Protein AF-A0A2E1MJ65-F1 (afdb_monomer_lite)

Radius of gyration: 37.15 Å; chains: 1; bounding box: 141×39×54 Å

Foldseek 3Di:
DDDDDDDDDDDDDDDDDDDDDDPDPPPPPDPPDFAFDDDDPVVVVCVLVPPQPCVQPQLVLLVVLCVVVVQDDDSVLSRVVVVVCVVVVNSDDDPVVSNVVSVVSSVVVVVPDDDPPPPVVVVVCCVVVVVLVVFDDPQDDPPDDPPDSDVPGNLVVCCVVVVPPDRPDDDDKTWGPDADPVRHTDID

Secondary structure (DSSP, 8-state):
----------------------PPP------S-PPBPP--HHHHHGGGGTT--TT-HHHHHHHHHHHHTT----HHHHHHHHHHHHHTT-SS--HHHHHHHHHHHHHHHHHTSPPTT--HHHHHHHHHHHHHHH-SS-SS--TT--S----TTHHHHHHHHTT-SS-SS-----EEEEEPTTSPEEE-

Sequence (188 aa):
MASSTKSARAAAAKTEKTVVRRRTLSRRRKKTLLPIQNYDVESSKKLLLRDLDNEDPLFLQLQEKSNKLNLFLTPQIINTLVDGIKTRGDKKLSDKKLESIVKSAHTHLLKARVDPHEAVGITTAQSLGEPGTQMTMRTFHYAGVATVNVTQGLPRIIEIVDARKVPNTPTMNIYLEEFNSKGKPLRT

pLDDT: mean 75.74, std 15.33, range [32.88, 95.88]

Structure (mmCIF, N/CA/C/O backbone):
data_AF-A0A2E1MJ65-F1
#
_entry.id   AF-A0A2E1MJ65-F1
#
loop_
_atom_site.group_PDB
_atom_site.id
_atom_site.type_symbol
_atom_site.label_atom_id
_atom_site.label_alt_id
_atom_site.label_comp_id
_atom_site.label_asym_id
_atom_site.label_entity_id
_atom_site.label_seq_id
_atom_site.pdbx_PDB_ins_code
_atom_site.Cartn_x
_atom_site.Cartn_y
_atom_site.Cartn_z
_atom_site.occupancy
_atom_site.B_iso_or_equiv
_atom_site.auth_seq_id
_atom_site.auth_comp_id
_atom_site.auth_asym_id
_atom_site.auth_atom_id
_atom_site.pdbx_PDB_model_num
ATOM 1 N N . MET A 1 1 ? 122.601 -18.095 24.872 1.00 41.62 1 MET A N 1
ATOM 2 C CA . MET A 1 1 ? 121.961 -16.815 25.239 1.00 41.62 1 MET A CA 1
ATOM 3 C C . MET A 1 1 ? 121.129 -16.315 24.066 1.00 41.62 1 MET A C 1
ATOM 5 O O . MET A 1 1 ? 121.683 -15.699 23.172 1.00 41.62 1 MET A O 1
ATOM 9 N N . ALA A 1 2 ? 119.838 -16.646 24.044 1.00 42.03 2 ALA A N 1
ATOM 10 C CA . ALA A 1 2 ? 118.762 -15.874 23.410 1.00 42.03 2 ALA A CA 1
ATOM 11 C C . ALA A 1 2 ? 117.453 -16.561 23.825 1.00 42.03 2 ALA A C 1
ATOM 13 O O . ALA A 1 2 ? 117.087 -17.620 23.323 1.00 42.03 2 ALA A O 1
ATOM 14 N N . SER A 1 3 ? 116.859 -16.027 24.884 1.00 35.44 3 SER A N 1
ATOM 15 C CA . SER A 1 3 ? 115.743 -16.584 25.638 1.00 35.44 3 SER A CA 1
ATOM 16 C C . SER A 1 3 ? 114.390 -16.351 24.967 1.00 35.44 3 SER A C 1
ATOM 18 O O . SER A 1 3 ? 114.100 -15.266 24.478 1.00 35.44 3 SER A O 1
ATOM 20 N N . SER A 1 4 ? 113.564 -17.389 25.065 1.00 32.88 4 SER A N 1
ATOM 21 C CA . SER A 1 4 ? 112.107 -17.473 24.934 1.00 32.88 4 SER A CA 1
ATOM 22 C C . SER A 1 4 ? 111.277 -16.183 25.006 1.00 32.88 4 SER A C 1
ATOM 24 O O . SER A 1 4 ? 111.346 -15.468 26.005 1.00 32.88 4 SER A O 1
ATOM 26 N N . THR A 1 5 ? 110.283 -16.073 24.119 1.00 42.47 5 THR A N 1
ATOM 27 C CA . THR A 1 5 ? 108.936 -15.594 24.482 1.00 42.47 5 THR A CA 1
ATOM 28 C C . THR A 1 5 ? 107.833 -16.369 23.744 1.00 42.47 5 THR A C 1
ATOM 30 O O . THR A 1 5 ? 107.541 -16.163 22.575 1.00 42.47 5 THR A O 1
ATOM 33 N N . LYS A 1 6 ? 107.237 -17.285 24.516 1.00 41.78 6 LYS A N 1
ATOM 34 C CA . LYS A 1 6 ? 105.829 -17.718 24.574 1.00 41.78 6 LYS A CA 1
ATOM 35 C C . LYS A 1 6 ? 105.051 -18.049 23.289 1.00 41.78 6 LYS A C 1
ATOM 37 O O . LYS A 1 6 ? 104.564 -17.196 22.558 1.00 41.78 6 LYS A O 1
ATOM 42 N N . SER A 1 7 ? 104.750 -19.342 23.215 1.00 39.81 7 SER A N 1
ATOM 43 C CA . SER A 1 7 ? 103.538 -19.944 22.669 1.00 39.81 7 SER A CA 1
ATOM 44 C C . SER A 1 7 ? 102.250 -19.186 23.028 1.00 39.81 7 SER A C 1
ATOM 46 O O . SER A 1 7 ? 101.945 -18.954 24.199 1.00 39.81 7 SER A O 1
ATOM 48 N N . ALA A 1 8 ? 101.438 -18.899 22.011 1.00 42.12 8 ALA A N 1
ATOM 49 C CA . ALA A 1 8 ? 100.014 -18.628 22.158 1.00 42.12 8 ALA A CA 1
ATOM 50 C C . ALA A 1 8 ? 99.238 -19.617 21.285 1.00 42.12 8 ALA A C 1
ATOM 52 O O . ALA A 1 8 ? 99.563 -19.886 20.132 1.00 42.12 8 ALA A O 1
ATOM 53 N N . ARG A 1 9 ? 98.271 -20.237 21.940 1.00 43.25 9 ARG A N 1
ATOM 54 C CA . ARG A 1 9 ? 97.582 -21.476 21.608 1.00 43.25 9 ARG A CA 1
ATOM 55 C C . ARG A 1 9 ? 96.474 -21.220 20.581 1.00 43.25 9 ARG A C 1
ATOM 57 O O . ARG A 1 9 ? 95.968 -20.111 20.465 1.00 43.25 9 ARG A O 1
ATOM 64 N N . ALA A 1 10 ? 96.100 -22.283 19.879 1.00 48.44 10 ALA A N 1
ATOM 65 C CA . ALA A 1 10 ? 95.051 -22.340 18.872 1.00 48.44 10 ALA A CA 1
ATOM 66 C C . ALA A 1 10 ? 93.726 -21.663 19.276 1.00 48.44 10 ALA A C 1
ATOM 68 O O . ALA A 1 10 ? 93.208 -21.903 20.365 1.00 48.44 10 ALA A O 1
ATOM 69 N N . ALA A 1 11 ? 93.128 -20.931 18.334 1.00 40.25 11 ALA A N 1
ATOM 70 C CA . ALA A 1 11 ? 91.696 -20.654 18.306 1.00 40.25 11 ALA A CA 1
ATOM 71 C C . ALA A 1 11 ? 91.231 -20.584 16.843 1.00 40.25 11 ALA A C 1
ATOM 73 O O . ALA A 1 11 ? 91.478 -19.616 16.128 1.00 40.25 11 ALA A O 1
ATOM 74 N N . ALA A 1 12 ? 90.591 -21.658 16.382 1.00 48.50 12 ALA A N 1
ATOM 75 C CA . ALA A 1 12 ? 89.938 -21.723 15.085 1.00 48.50 12 ALA A CA 1
ATOM 76 C C . ALA A 1 12 ? 88.693 -20.819 15.090 1.00 48.50 12 ALA A C 1
ATOM 78 O O . ALA A 1 12 ? 87.662 -21.185 15.650 1.00 48.50 12 ALA A O 1
ATOM 79 N N . ALA A 1 13 ? 88.771 -19.649 14.458 1.00 48.84 13 ALA A N 1
ATOM 80 C CA . ALA A 1 13 ? 87.606 -18.804 14.222 1.00 48.84 13 ALA A CA 1
ATOM 81 C C . ALA A 1 13 ? 86.888 -19.274 12.945 1.00 48.84 13 ALA A C 1
ATOM 83 O O . ALA A 1 13 ? 87.239 -18.884 11.831 1.00 48.84 13 ALA A O 1
ATOM 84 N N . LYS A 1 14 ? 85.890 -20.155 13.096 1.00 55.56 14 LYS A N 1
ATOM 85 C CA . LYS A 1 14 ? 84.933 -20.463 12.024 1.00 55.56 14 LYS A CA 1
ATOM 86 C C . LYS A 1 14 ? 84.142 -19.190 11.717 1.00 55.56 14 LYS A C 1
ATOM 88 O O . LYS A 1 14 ? 83.404 -18.699 12.563 1.00 55.56 14 LYS A O 1
ATOM 93 N N . THR A 1 15 ? 84.297 -18.649 10.515 1.00 57.03 15 THR A N 1
ATOM 94 C CA . THR A 1 15 ? 83.473 -17.543 10.020 1.00 57.03 15 THR A CA 1
ATOM 95 C C . THR A 1 15 ? 82.082 -18.076 9.674 1.00 57.03 15 THR A C 1
ATOM 97 O O . THR A 1 15 ? 81.866 -18.677 8.621 1.00 57.03 15 THR A O 1
ATOM 100 N N . GLU A 1 16 ? 81.122 -17.896 10.579 1.00 61.66 16 GLU A N 1
ATOM 101 C CA . GLU A 1 16 ? 79.717 -18.207 10.316 1.00 61.66 16 GLU A CA 1
ATOM 102 C C . GLU A 1 16 ? 79.143 -17.195 9.317 1.00 61.66 16 GLU A C 1
ATOM 104 O O . GLU A 1 16 ? 78.905 -16.031 9.631 1.00 61.66 16 GLU A O 1
ATOM 109 N N . LYS A 1 17 ? 78.930 -17.633 8.073 1.00 62.12 17 LYS A N 1
ATOM 110 C CA . LYS A 1 17 ? 78.204 -16.848 7.071 1.00 62.12 17 LYS A CA 1
ATOM 111 C C . LYS A 1 17 ? 76.704 -16.977 7.337 1.00 62.12 17 LYS A C 1
ATOM 113 O O . LYS A 1 17 ? 76.094 -17.985 6.985 1.00 62.12 17 LYS A O 1
ATOM 118 N N . THR A 1 18 ? 76.088 -15.955 7.921 1.00 64.44 18 THR A N 1
ATOM 119 C CA . THR A 1 18 ? 74.628 -15.852 8.045 1.00 64.44 18 THR A CA 1
ATOM 120 C C . THR A 1 18 ? 74.016 -15.523 6.682 1.00 64.44 18 THR A C 1
ATOM 122 O O . THR A 1 18 ? 74.002 -14.380 6.230 1.00 64.44 18 THR A O 1
ATOM 125 N N . VAL A 1 19 ? 73.501 -16.541 5.990 1.00 64.50 19 VAL A N 1
ATOM 126 C CA . VAL A 1 19 ? 72.754 -16.351 4.739 1.00 64.50 19 VAL A CA 1
ATOM 127 C C . VAL A 1 19 ? 71.342 -15.874 5.078 1.00 64.50 19 VAL A C 1
ATOM 129 O O . VAL A 1 19 ? 70.457 -16.669 5.397 1.00 64.50 19 VAL A O 1
ATOM 132 N N . VAL A 1 20 ? 71.110 -14.563 4.995 1.00 64.56 20 VAL A N 1
ATOM 133 C CA . VAL A 1 20 ? 69.771 -13.978 5.142 1.00 64.56 20 VAL A CA 1
ATOM 134 C C . VAL A 1 20 ? 68.957 -14.283 3.882 1.00 64.56 20 VAL A C 1
ATOM 136 O O . VAL A 1 20 ? 69.023 -13.572 2.880 1.00 64.56 20 VAL A O 1
ATOM 139 N N . ARG A 1 21 ? 68.161 -15.357 3.910 1.00 66.00 21 ARG A N 1
ATOM 140 C CA . ARG A 1 21 ? 67.137 -15.590 2.881 1.00 66.00 21 ARG A CA 1
ATOM 141 C C . ARG A 1 21 ? 65.958 -14.658 3.138 1.00 66.00 21 ARG A C 1
ATOM 143 O O . ARG A 1 21 ? 65.243 -14.802 4.129 1.00 66.00 21 ARG A O 1
ATOM 150 N N . ARG A 1 22 ? 65.727 -13.716 2.223 1.00 64.44 22 ARG A N 1
ATOM 151 C CA . ARG A 1 22 ? 64.532 -12.865 2.221 1.00 64.44 22 ARG A CA 1
ATOM 152 C C . ARG A 1 22 ? 63.302 -13.771 2.097 1.00 64.44 22 ARG A C 1
ATOM 154 O O . ARG A 1 22 ? 63.076 -14.362 1.044 1.00 64.44 22 ARG A O 1
ATOM 161 N N . ARG A 1 23 ? 62.520 -13.919 3.172 1.00 65.25 23 ARG A N 1
ATOM 162 C CA . ARG A 1 23 ? 61.218 -14.599 3.109 1.00 65.25 23 ARG A CA 1
ATOM 163 C C . ARG A 1 23 ? 60.339 -13.829 2.126 1.00 65.25 23 ARG A C 1
ATOM 165 O O . ARG A 1 23 ? 60.018 -12.666 2.361 1.00 65.25 23 ARG A O 1
ATOM 172 N N . THR A 1 24 ? 59.955 -14.461 1.024 1.00 62.31 24 THR A N 1
ATOM 173 C CA . THR A 1 24 ? 58.909 -13.930 0.151 1.00 62.31 24 THR A CA 1
ATOM 174 C C . THR A 1 24 ? 57.614 -13.896 0.949 1.00 62.31 24 THR A C 1
ATOM 176 O O . THR A 1 24 ? 57.154 -14.939 1.419 1.00 62.31 24 THR A O 1
ATOM 179 N N . LEU A 1 25 ? 57.039 -12.707 1.139 1.00 63.56 25 LEU A N 1
ATOM 180 C CA . LEU A 1 25 ? 55.725 -12.574 1.757 1.00 63.56 25 LEU A CA 1
ATOM 181 C C . LEU A 1 25 ? 54.730 -13.393 0.933 1.00 63.56 25 LEU A C 1
ATOM 183 O O . LEU A 1 25 ? 54.548 -13.141 -0.259 1.00 63.56 25 LEU A O 1
ATOM 187 N N . SER A 1 26 ? 54.107 -14.386 1.569 1.00 59.38 26 SER A N 1
ATOM 188 C CA . SER A 1 26 ? 52.970 -15.095 0.994 1.00 59.38 26 SER A CA 1
ATOM 189 C C . SER A 1 26 ? 51.889 -14.059 0.703 1.00 59.38 26 SER A C 1
ATOM 191 O O . SER A 1 26 ? 51.249 -13.532 1.616 1.00 59.38 26 SER A O 1
ATOM 193 N N . ARG A 1 27 ? 51.717 -13.699 -0.573 1.00 62.47 27 ARG A N 1
ATOM 194 C CA . ARG A 1 27 ? 50.556 -12.924 -1.003 1.00 62.47 27 ARG A CA 1
ATOM 195 C C . ARG A 1 27 ? 49.351 -13.819 -0.764 1.00 62.47 27 ARG A C 1
ATOM 197 O O . ARG A 1 27 ? 49.118 -14.756 -1.526 1.00 62.47 27 ARG A O 1
ATOM 204 N N . ARG A 1 28 ? 48.603 -13.547 0.306 1.00 60.75 28 ARG A N 1
ATOM 205 C CA . ARG A 1 28 ? 47.310 -14.183 0.557 1.00 60.75 28 ARG A CA 1
ATOM 206 C C . ARG A 1 28 ? 46.465 -13.958 -0.696 1.00 60.75 28 ARG A C 1
ATOM 208 O O . ARG A 1 28 ? 46.089 -12.822 -0.982 1.00 60.75 28 ARG A O 1
ATOM 215 N N . ARG A 1 29 ? 46.231 -15.011 -1.486 1.00 59.44 29 ARG A N 1
ATOM 216 C CA . ARG A 1 29 ? 45.319 -14.934 -2.632 1.00 59.44 29 ARG A CA 1
ATOM 217 C C . ARG A 1 29 ? 43.965 -14.504 -2.076 1.00 59.44 29 ARG A C 1
ATOM 219 O O . ARG A 1 29 ? 43.376 -15.220 -1.268 1.00 59.44 29 ARG A O 1
ATOM 226 N N . LYS A 1 30 ? 43.504 -13.311 -2.457 1.00 63.69 30 LYS A N 1
ATOM 227 C CA . LYS A 1 30 ? 42.120 -12.905 -2.219 1.00 63.69 30 LYS A CA 1
ATOM 228 C C . LYS A 1 30 ? 41.251 -13.901 -2.984 1.00 63.69 30 LYS A C 1
ATOM 230 O O . LYS A 1 30 ? 41.532 -14.159 -4.154 1.00 63.69 30 LYS A O 1
ATOM 235 N N . LYS A 1 31 ? 40.263 -14.505 -2.319 1.00 65.12 31 LYS A N 1
ATOM 236 C CA . LYS A 1 31 ? 39.302 -15.382 -2.994 1.00 65.12 31 LYS A CA 1
ATOM 237 C C . LYS A 1 31 ? 38.673 -14.585 -4.140 1.00 65.12 31 LYS A C 1
ATOM 239 O O . LYS A 1 31 ? 38.174 -13.485 -3.919 1.00 65.12 31 LYS A O 1
ATOM 244 N N . THR A 1 32 ? 38.778 -15.103 -5.358 1.00 66.50 32 THR A N 1
ATOM 245 C CA . THR A 1 32 ? 38.227 -14.484 -6.572 1.00 66.50 32 THR A CA 1
ATOM 246 C C . THR A 1 32 ? 36.735 -14.751 -6.730 1.00 66.50 32 THR A C 1
ATOM 248 O O . THR A 1 32 ? 36.062 -13.999 -7.421 1.00 66.50 32 THR A O 1
ATOM 251 N N . LEU A 1 33 ? 36.225 -15.794 -6.072 1.00 72.00 33 LEU A N 1
ATOM 252 C CA . LEU A 1 33 ? 34.823 -16.185 -6.075 1.00 72.00 33 LEU A CA 1
ATOM 253 C C . LEU A 1 33 ? 34.308 -16.162 -4.638 1.00 72.00 33 LEU A C 1
ATOM 255 O O . LEU A 1 33 ? 34.898 -16.784 -3.750 1.00 72.00 33 LEU A O 1
ATOM 259 N N . LEU A 1 34 ? 33.233 -15.412 -4.429 1.00 76.88 34 LEU A N 1
ATOM 260 C CA . LEU A 1 34 ? 32.504 -15.341 -3.170 1.00 76.88 34 LEU A CA 1
ATOM 261 C C . LEU A 1 34 ? 31.216 -16.156 -3.319 1.00 76.88 34 LEU A C 1
ATOM 263 O O . LEU A 1 34 ? 30.598 -16.086 -4.385 1.00 76.88 34 LEU A O 1
ATOM 267 N N . PRO A 1 35 ? 30.818 -16.935 -2.298 1.00 80.88 35 PRO A N 1
ATOM 268 C CA . PRO A 1 35 ? 29.548 -17.641 -2.338 1.00 80.88 35 PRO A CA 1
ATOM 269 C C . PRO A 1 35 ? 28.398 -16.630 -2.399 1.00 80.88 35 PRO A C 1
ATOM 271 O O . PRO A 1 35 ? 28.368 -15.632 -1.669 1.00 80.88 35 PRO A O 1
ATOM 274 N N . ILE A 1 36 ? 27.477 -16.887 -3.324 1.00 81.88 36 ILE A N 1
ATOM 275 C CA . ILE A 1 36 ? 26.240 -16.125 -3.475 1.00 81.88 36 ILE A CA 1
ATOM 276 C C . ILE A 1 36 ? 25.309 -16.534 -2.337 1.00 81.88 36 ILE A C 1
ATOM 278 O O . ILE A 1 36 ? 25.234 -17.711 -1.990 1.00 81.88 36 ILE A O 1
ATOM 282 N N . GLN A 1 37 ? 24.595 -15.567 -1.771 1.00 82.62 37 GLN A N 1
ATOM 283 C CA . GLN A 1 37 ? 23.583 -15.849 -0.766 1.00 82.62 37 GLN A CA 1
ATOM 284 C C . GLN A 1 37 ? 22.445 -16.669 -1.390 1.00 82.62 37 GLN A C 1
ATOM 286 O O . GLN A 1 37 ? 21.828 -16.245 -2.369 1.00 82.62 37 GLN A O 1
ATOM 291 N N . ASN A 1 38 ? 22.148 -17.833 -0.811 1.00 79.56 38 ASN A N 1
ATOM 292 C CA . ASN A 1 38 ? 21.011 -18.642 -1.242 1.00 79.56 38 ASN A CA 1
ATOM 293 C C . ASN A 1 38 ? 19.687 -17.913 -0.980 1.00 79.56 38 ASN A C 1
ATOM 295 O O . ASN A 1 38 ? 19.524 -17.228 0.033 1.00 79.56 38 ASN A O 1
ATOM 299 N N . TYR A 1 39 ? 18.733 -18.070 -1.900 1.00 76.69 39 TYR A N 1
ATOM 300 C CA . TYR A 1 39 ? 17.414 -17.463 -1.763 1.00 76.69 39 TYR A CA 1
ATOM 301 C C . TYR A 1 39 ? 16.642 -18.120 -0.615 1.00 76.69 39 TYR A C 1
ATOM 303 O O . TYR A 1 39 ? 16.229 -19.275 -0.709 1.00 76.69 39 TYR A O 1
ATOM 311 N N . ASP A 1 40 ? 16.439 -17.368 0.464 1.00 79.12 40 ASP A N 1
ATOM 312 C CA . ASP A 1 40 ? 15.646 -17.806 1.605 1.00 79.12 40 ASP A CA 1
ATOM 313 C C . ASP A 1 40 ? 14.160 -17.469 1.392 1.00 79.12 40 ASP A C 1
ATOM 315 O O . ASP A 1 40 ? 13.708 -16.332 1.575 1.00 79.12 40 ASP A O 1
ATOM 319 N N . VAL A 1 41 ? 13.386 -18.489 1.018 1.00 76.94 41 VAL A N 1
ATOM 320 C CA . VAL A 1 41 ? 11.933 -18.397 0.812 1.00 76.94 41 VAL A CA 1
ATOM 321 C C . VAL A 1 41 ? 11.207 -18.015 2.108 1.00 76.94 41 VAL A C 1
ATOM 323 O O . VAL A 1 41 ? 10.188 -17.317 2.068 1.00 76.94 41 VAL A O 1
ATOM 326 N N . GLU A 1 42 ? 11.709 -18.446 3.267 1.00 75.00 42 GLU A N 1
ATOM 327 C CA . GLU A 1 42 ? 11.057 -18.202 4.555 1.00 75.00 42 GLU A CA 1
ATOM 328 C C . GLU A 1 42 ? 11.160 -16.735 4.965 1.00 75.00 42 GLU A C 1
ATOM 330 O O . GLU A 1 42 ? 10.170 -16.152 5.418 1.00 75.00 42 GLU A O 1
ATOM 335 N N . SER A 1 43 ? 12.319 -16.108 4.741 1.00 68.25 43 SER A N 1
ATOM 336 C CA . SER A 1 43 ? 12.491 -14.666 4.963 1.00 68.25 43 SER A CA 1
ATOM 337 C C . SER A 1 43 ? 11.508 -13.826 4.139 1.00 68.25 43 SER A C 1
ATOM 339 O O . SER A 1 43 ? 10.936 -12.864 4.651 1.00 68.25 43 SER A O 1
ATOM 341 N N . SER A 1 44 ? 11.240 -14.229 2.891 1.00 64.88 44 SER A N 1
ATOM 342 C CA . SER A 1 44 ? 10.298 -13.528 2.010 1.00 64.88 44 SER A CA 1
ATOM 343 C C . SER A 1 44 ? 8.857 -13.647 2.513 1.00 64.88 44 SER A C 1
ATOM 345 O O . SER A 1 44 ? 8.109 -12.672 2.491 1.00 64.88 44 SER A O 1
ATOM 347 N N . LYS A 1 45 ? 8.462 -14.811 3.043 1.00 64.94 45 LYS A N 1
ATOM 348 C CA . LYS A 1 45 ? 7.120 -15.007 3.623 1.00 64.94 45 LYS A CA 1
ATOM 349 C C . LYS A 1 45 ? 6.904 -14.208 4.910 1.00 64.94 45 LYS A C 1
ATOM 351 O O . LYS A 1 45 ? 5.783 -13.781 5.179 1.00 64.94 45 LYS A O 1
ATOM 356 N N . LYS A 1 46 ? 7.965 -13.947 5.678 1.00 66.50 46 LYS A N 1
ATOM 357 C CA . LYS A 1 46 ? 7.908 -13.130 6.903 1.00 66.50 46 LYS A CA 1
ATOM 358 C C . LYS A 1 46 ? 7.671 -11.633 6.643 1.00 66.50 46 LYS A C 1
ATOM 360 O O . LYS A 1 46 ? 7.408 -10.907 7.596 1.00 66.50 46 LYS A O 1
ATOM 365 N N . LEU A 1 47 ? 7.689 -11.161 5.389 1.00 65.12 47 LEU A N 1
ATOM 366 C CA . LEU A 1 47 ? 7.481 -9.742 5.053 1.00 65.12 47 LEU A CA 1
ATOM 367 C C . LEU A 1 47 ? 6.134 -9.179 5.533 1.00 65.12 47 LEU A C 1
ATOM 369 O O . LEU A 1 47 ? 6.087 -8.027 5.951 1.00 65.12 47 LEU A O 1
ATOM 373 N N . LEU A 1 48 ? 5.055 -9.969 5.503 1.00 60.22 48 LEU A N 1
ATOM 374 C CA . LEU A 1 48 ? 3.718 -9.494 5.898 1.00 60.22 48 LEU A CA 1
ATOM 375 C C . LEU A 1 48 ? 3.616 -9.141 7.387 1.00 60.22 48 LEU A C 1
ATOM 377 O O . LEU A 1 48 ? 2.800 -8.300 7.761 1.00 60.22 48 LEU A O 1
ATOM 381 N N . LEU A 1 49 ? 4.450 -9.769 8.218 1.00 65.38 49 LEU A N 1
ATOM 382 C CA . LEU A 1 49 ? 4.512 -9.540 9.660 1.00 65.38 49 LEU A CA 1
ATOM 383 C C . LEU A 1 49 ? 5.761 -8.752 10.071 1.00 65.38 49 LEU A C 1
ATOM 385 O O . LEU A 1 49 ? 6.098 -8.700 11.252 1.00 65.38 49 LEU A O 1
ATOM 389 N N . ARG A 1 50 ? 6.480 -8.175 9.101 1.00 68.19 50 ARG A N 1
ATOM 390 C CA . ARG A 1 50 ? 7.675 -7.387 9.387 1.00 68.19 50 ARG A CA 1
ATOM 391 C C . ARG A 1 50 ? 7.273 -6.143 10.172 1.00 68.19 50 ARG A C 1
ATOM 393 O O . ARG A 1 50 ? 6.276 -5.507 9.842 1.00 68.19 50 ARG A O 1
ATOM 400 N N . ASP A 1 51 ? 8.072 -5.812 11.180 1.00 69.31 51 ASP A N 1
ATOM 401 C CA . ASP A 1 51 ? 7.909 -4.603 11.990 1.00 69.31 51 ASP A CA 1
ATOM 402 C C . ASP A 1 51 ? 6.617 -4.594 12.849 1.00 69.31 51 ASP A C 1
ATOM 404 O O . ASP A 1 51 ? 6.140 -3.532 13.238 1.00 69.31 51 ASP A O 1
ATOM 408 N N . LEU A 1 52 ? 6.040 -5.772 13.146 1.00 71.25 52 LEU A N 1
ATOM 409 C CA . LEU A 1 52 ? 4.930 -5.933 14.095 1.00 71.25 52 LEU A CA 1
ATOM 410 C C . LEU A 1 52 ? 5.437 -6.371 15.474 1.00 71.25 52 LEU A C 1
ATOM 412 O O . LEU A 1 52 ? 5.972 -7.473 15.621 1.00 71.25 52 LEU A O 1
ATOM 416 N N . ASP A 1 53 ? 5.168 -5.561 16.495 1.00 72.88 53 ASP A N 1
ATOM 417 C CA . ASP A 1 53 ? 5.405 -5.918 17.895 1.00 72.88 53 ASP A CA 1
ATOM 418 C C . ASP A 1 53 ? 4.205 -6.718 18.441 1.00 72.88 53 ASP A C 1
ATOM 420 O O . ASP A 1 53 ? 3.377 -6.223 19.205 1.00 72.88 53 ASP A O 1
ATOM 424 N N . ASN A 1 54 ? 4.090 -7.989 18.036 1.00 69.31 54 ASN A N 1
ATOM 425 C CA . ASN A 1 54 ? 2.975 -8.865 18.443 1.00 69.31 54 ASN A CA 1
ATOM 426 C C . ASN A 1 54 ? 2.941 -9.170 19.956 1.00 69.31 54 ASN A C 1
ATOM 428 O O . ASN A 1 54 ? 1.917 -9.616 20.469 1.00 69.31 54 ASN A O 1
ATOM 432 N N . GLU A 1 55 ? 4.049 -8.935 20.660 1.00 74.94 55 GLU A N 1
ATOM 433 C CA . GLU A 1 55 ? 4.200 -9.192 22.099 1.00 74.94 55 GLU A CA 1
ATOM 434 C C . GLU A 1 55 ? 3.740 -8.011 22.969 1.00 74.94 55 GLU A C 1
ATOM 436 O O . GLU A 1 55 ? 3.722 -8.104 24.200 1.00 74.94 55 GLU A O 1
ATOM 441 N N . ASP A 1 56 ? 3.372 -6.880 22.360 1.00 83.81 56 ASP A N 1
ATOM 442 C CA . ASP A 1 56 ? 2.950 -5.715 23.122 1.00 83.81 56 ASP A CA 1
ATOM 443 C C . ASP A 1 56 ? 1.629 -5.975 23.868 1.00 83.81 56 ASP A C 1
ATOM 445 O O . ASP A 1 56 ? 0.612 -6.312 23.250 1.00 83.81 56 ASP A O 1
ATOM 449 N N . PRO A 1 57 ? 1.558 -5.701 25.188 1.00 84.31 57 PRO A N 1
ATOM 450 C CA . PRO A 1 57 ? 0.328 -5.898 25.955 1.00 84.31 57 PRO A CA 1
ATOM 451 C C . PRO A 1 57 ? -0.866 -5.108 25.403 1.00 84.31 57 PRO A C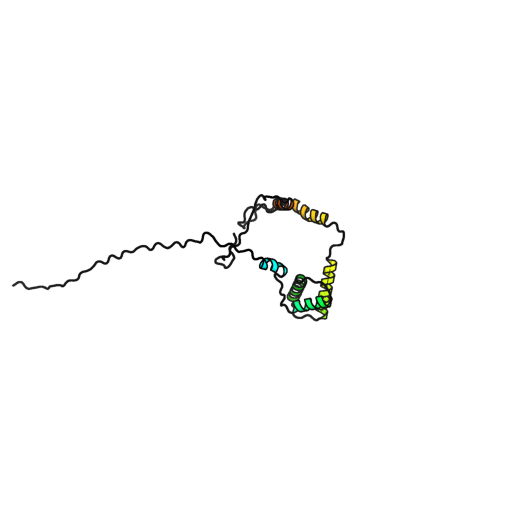 1
ATOM 453 O O . PRO A 1 57 ? -2.007 -5.558 25.486 1.00 84.31 57 PRO A O 1
ATOM 456 N N . LEU A 1 58 ? -0.613 -3.925 24.833 1.00 83.88 58 LEU A N 1
ATOM 457 C CA . LEU A 1 58 ? -1.650 -3.081 24.241 1.00 83.88 58 LEU A CA 1
ATOM 458 C C . LEU A 1 58 ? -2.157 -3.641 22.904 1.00 83.88 58 LEU A C 1
ATOM 460 O O . LEU A 1 58 ? -3.347 -3.531 22.608 1.00 83.88 58 LEU A O 1
ATOM 464 N N . PHE A 1 59 ? -1.271 -4.267 22.125 1.00 86.56 59 PHE A N 1
ATOM 465 C CA . PHE A 1 59 ? -1.618 -4.918 20.867 1.00 86.56 59 PHE A CA 1
ATOM 466 C C . PHE A 1 59 ? -2.584 -6.080 21.116 1.00 86.56 59 PHE A C 1
ATOM 468 O O . PHE A 1 59 ? -3.662 -6.123 20.522 1.00 86.56 59 PHE A O 1
ATOM 475 N N . LEU A 1 60 ? -2.256 -6.947 22.079 1.00 86.94 60 LEU A N 1
ATOM 476 C CA . LEU A 1 60 ? -3.108 -8.072 22.476 1.00 86.94 60 LEU A CA 1
ATOM 477 C C . LEU A 1 60 ? -4.475 -7.600 22.990 1.00 86.94 60 LEU A C 1
ATOM 479 O O . LEU A 1 60 ? -5.510 -8.129 22.587 1.00 86.94 60 LEU A O 1
ATOM 483 N N . GLN A 1 61 ? -4.506 -6.550 23.818 1.00 86.69 61 GLN A N 1
ATOM 484 C CA . GLN A 1 61 ? -5.760 -5.976 24.319 1.00 86.69 61 GLN A CA 1
ATOM 485 C C . GLN A 1 61 ? -6.651 -5.439 23.193 1.00 86.69 61 GLN A C 1
ATOM 487 O O . GLN A 1 61 ? -7.860 -5.685 23.191 1.00 86.69 61 GLN A O 1
ATOM 492 N N . LEU A 1 62 ? -6.074 -4.716 22.230 1.00 85.94 62 LEU A N 1
ATOM 493 C CA . LEU A 1 62 ? -6.817 -4.207 21.077 1.00 85.94 62 LEU A CA 1
ATOM 494 C C . LEU A 1 62 ? -7.298 -5.341 20.170 1.00 85.94 62 LEU A C 1
ATOM 496 O O . LEU A 1 62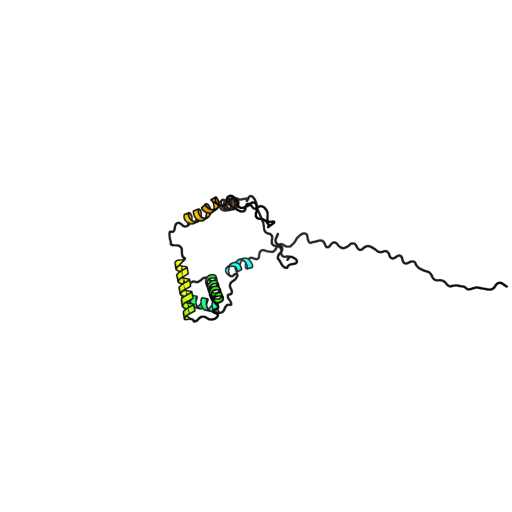 ? -8.441 -5.306 19.714 1.00 85.94 62 LEU A O 1
ATOM 500 N N . GLN A 1 63 ? -6.470 -6.362 19.954 1.00 87.44 63 GLN A N 1
ATOM 501 C CA . GLN A 1 63 ? -6.819 -7.526 19.147 1.00 87.44 63 GLN A CA 1
ATOM 502 C C . GLN A 1 63 ? -7.980 -8.313 19.765 1.00 87.44 63 GLN A C 1
ATOM 504 O O . GLN A 1 63 ? -8.974 -8.584 19.089 1.00 87.44 63 GLN A O 1
ATOM 509 N N . GLU A 1 64 ? -7.919 -8.612 21.063 1.00 88.50 64 GLU A N 1
ATOM 510 C CA . GLU A 1 64 ? -9.020 -9.268 21.770 1.00 88.50 64 GLU A CA 1
ATOM 511 C C . GLU A 1 64 ? -10.314 -8.456 21.707 1.00 88.50 64 GLU A C 1
ATOM 513 O O . GLU A 1 64 ? -11.399 -9.021 21.554 1.00 88.50 64 GLU A O 1
ATOM 518 N N . LYS A 1 65 ? -10.223 -7.129 21.841 1.00 86.25 65 LYS A N 1
ATOM 519 C CA . LYS A 1 65 ? -11.393 -6.245 21.784 1.00 86.25 65 LYS A CA 1
ATOM 520 C C . LYS A 1 65 ? -11.983 -6.172 20.382 1.00 86.25 65 LYS A C 1
ATOM 522 O O . LYS A 1 65 ? -13.205 -6.214 20.253 1.00 86.25 65 LYS A O 1
ATOM 527 N N . SER A 1 66 ? -11.145 -6.138 19.350 1.00 87.75 66 SER A N 1
ATOM 528 C CA . SER A 1 66 ? -11.583 -6.226 17.955 1.00 87.75 66 SER A CA 1
ATOM 529 C C . SER A 1 66 ? -12.324 -7.537 17.690 1.00 87.75 66 SER A C 1
ATOM 531 O O 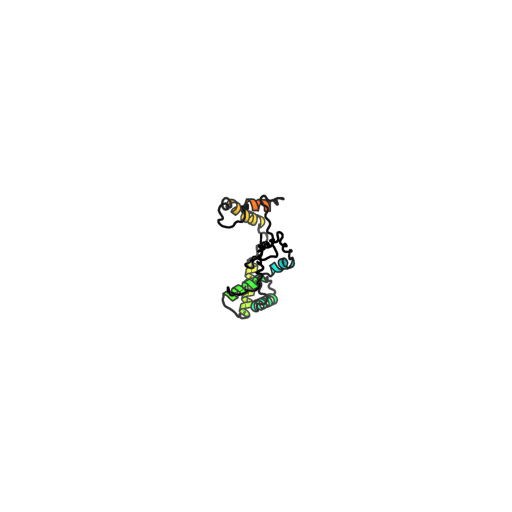. SER A 1 66 ? -13.425 -7.515 17.142 1.00 87.75 66 SER A O 1
ATOM 533 N N . ASN A 1 67 ? -11.775 -8.658 18.172 1.00 88.31 67 ASN A N 1
ATOM 534 C CA . ASN A 1 67 ? -12.385 -9.983 18.043 1.00 88.31 67 ASN A CA 1
ATOM 535 C C . ASN A 1 67 ? -13.726 -10.067 18.785 1.00 88.31 67 ASN A C 1
ATOM 537 O O . ASN A 1 67 ? -14.707 -10.543 18.224 1.00 88.31 67 ASN A O 1
ATOM 541 N N . LYS A 1 68 ? -13.805 -9.546 20.017 1.00 89.62 68 LYS A N 1
ATOM 542 C CA . LYS A 1 68 ? -15.055 -9.498 20.802 1.00 89.62 68 LYS A CA 1
ATOM 543 C C . LYS A 1 68 ? -16.159 -8.702 20.100 1.00 89.62 68 LYS A C 1
ATOM 545 O O . LYS A 1 68 ? -17.328 -9.053 20.214 1.00 89.62 68 LYS A O 1
ATOM 550 N N . LEU A 1 69 ? -15.796 -7.637 19.388 1.00 86.88 69 LEU A N 1
ATOM 551 C CA . LEU A 1 69 ? -16.734 -6.795 18.642 1.00 86.88 69 LEU A CA 1
ATOM 552 C C . LEU A 1 69 ? -17.009 -7.309 17.217 1.00 86.88 69 LEU A C 1
ATOM 554 O O . LEU A 1 69 ? -17.796 -6.687 16.506 1.00 86.88 69 LEU A O 1
ATOM 558 N N . ASN A 1 70 ? -16.379 -8.413 16.793 1.00 84.62 70 ASN A N 1
ATOM 559 C CA . ASN A 1 70 ? -16.406 -8.930 15.419 1.00 84.62 70 ASN A CA 1
ATOM 560 C C . ASN A 1 70 ? -16.022 -7.879 14.358 1.00 84.62 70 ASN A C 1
ATOM 562 O O . ASN A 1 70 ? -16.519 -7.901 13.232 1.00 84.62 70 ASN A O 1
ATOM 566 N N . LEU A 1 71 ? -15.136 -6.945 14.713 1.00 85.94 71 LEU A N 1
ATOM 567 C CA . LEU A 1 71 ? -14.632 -5.929 13.792 1.00 85.94 71 LEU A CA 1
ATOM 568 C C . LEU A 1 71 ? -13.334 -6.439 13.171 1.00 85.94 71 LEU A C 1
ATOM 570 O O . LEU A 1 71 ? -12.382 -6.767 13.882 1.00 85.94 71 LEU A O 1
ATOM 574 N N . PHE A 1 72 ? -13.294 -6.512 11.842 1.00 80.88 72 PHE A N 1
ATOM 575 C CA . PHE A 1 72 ? -12.111 -6.975 11.128 1.00 80.88 72 PHE A CA 1
ATOM 576 C C . PHE A 1 72 ? -11.100 -5.829 10.996 1.00 80.88 72 PHE A C 1
ATOM 578 O O . PHE A 1 72 ? -11.294 -4.903 10.208 1.00 80.88 72 PHE A O 1
ATOM 585 N N . LEU A 1 73 ? -10.022 -5.888 11.779 1.00 84.88 73 LEU A N 1
ATOM 586 C CA . LEU A 1 73 ? -8.877 -4.984 11.680 1.00 84.88 73 LEU A CA 1
ATOM 587 C C . LEU A 1 73 ? -7.620 -5.792 11.355 1.00 84.88 73 LEU A C 1
ATOM 589 O O . LEU A 1 73 ? -7.304 -6.772 12.029 1.00 84.88 73 LEU A O 1
ATOM 593 N N . THR A 1 74 ? -6.885 -5.367 10.329 1.00 87.44 74 THR A N 1
ATOM 594 C CA . THR A 1 74 ? -5.605 -5.984 9.959 1.00 87.44 74 THR A CA 1
ATOM 595 C C . THR A 1 74 ? -4.574 -5.773 11.079 1.00 87.44 74 THR A C 1
ATOM 597 O O . THR A 1 74 ? -4.533 -4.677 11.646 1.00 87.44 74 THR A O 1
ATOM 600 N N . PRO A 1 75 ? -3.674 -6.738 11.359 1.00 85.81 75 PRO A N 1
ATOM 601 C CA . PRO A 1 75 ? -2.619 -6.585 12.370 1.00 85.81 75 PRO A CA 1
ATOM 602 C C . PRO A 1 75 ? -1.790 -5.297 12.236 1.00 85.81 75 PRO A C 1
ATOM 604 O O . PRO A 1 75 ? -1.484 -4.652 13.232 1.00 85.81 75 PRO A O 1
ATOM 607 N N . GLN A 1 76 ? -1.507 -4.843 11.011 1.00 86.38 76 GLN A N 1
ATOM 608 C CA . GLN A 1 76 ? -0.807 -3.572 10.768 1.00 86.38 76 GLN A CA 1
ATOM 609 C C . GLN A 1 76 ? -1.599 -2.337 11.221 1.00 86.38 76 GLN A C 1
ATOM 611 O O . GLN A 1 76 ? -1.024 -1.369 11.715 1.00 86.38 76 GLN A O 1
ATOM 616 N N . ILE A 1 77 ? -2.925 -2.364 11.093 1.00 88.06 77 ILE A N 1
ATOM 617 C CA . ILE A 1 77 ? -3.778 -1.266 11.560 1.00 88.06 77 ILE A CA 1
ATOM 618 C C . ILE A 1 77 ? -3.753 -1.228 13.088 1.00 88.06 77 ILE A C 1
ATOM 620 O O . ILE A 1 77 ? -3.639 -0.162 13.680 1.00 88.06 77 ILE A O 1
ATOM 624 N N . ILE A 1 78 ? -3.778 -2.390 13.740 1.00 88.69 78 ILE A N 1
ATOM 625 C CA . ILE A 1 78 ? -3.657 -2.466 15.199 1.00 88.69 78 ILE A CA 1
ATOM 626 C C . ILE A 1 78 ? -2.287 -1.942 15.649 1.00 88.69 78 ILE A C 1
ATOM 628 O O . ILE A 1 78 ? -2.227 -1.142 16.580 1.00 88.69 78 ILE A O 1
ATOM 632 N N . ASN A 1 79 ? -1.204 -2.308 14.958 1.00 88.31 79 ASN A N 1
ATOM 633 C CA . ASN A 1 79 ? 0.137 -1.838 15.306 1.00 88.31 79 ASN A CA 1
ATOM 634 C C . ASN A 1 79 ? 0.287 -0.316 15.153 1.00 88.31 79 ASN A C 1
ATOM 636 O O . ASN A 1 79 ? 0.743 0.365 16.065 1.00 88.31 79 ASN A O 1
ATOM 640 N N . THR A 1 80 ? -0.210 0.253 14.052 1.00 88.00 80 THR A N 1
ATOM 641 C CA . THR A 1 80 ? -0.193 1.715 13.854 1.00 88.00 80 THR A CA 1
ATOM 642 C C . THR A 1 80 ? -1.029 2.462 14.900 1.00 88.00 80 THR A C 1
ATOM 644 O O . THR A 1 80 ? -0.659 3.562 15.314 1.00 88.00 80 THR A O 1
ATOM 647 N N . LEU A 1 81 ? -2.127 1.869 15.386 1.00 88.25 81 LEU A N 1
ATOM 648 C CA . LEU A 1 81 ? -2.883 2.413 16.518 1.00 88.25 81 LEU A CA 1
ATOM 649 C C . LEU A 1 81 ? -2.080 2.354 17.824 1.00 88.25 81 LEU A C 1
ATOM 651 O O . LEU A 1 81 ? -2.083 3.332 18.571 1.00 88.25 81 LEU A O 1
ATOM 655 N N . VAL A 1 82 ? -1.384 1.247 18.095 1.00 88.50 82 VAL A N 1
ATOM 656 C CA . VAL A 1 82 ? -0.505 1.098 19.269 1.00 88.50 82 VAL A CA 1
ATOM 657 C C . VAL A 1 82 ? 0.604 2.148 19.247 1.00 88.50 82 VAL A C 1
ATOM 659 O O . VAL A 1 82 ? 0.794 2.845 20.246 1.00 88.50 82 VAL A O 1
ATOM 662 N N . ASP A 1 83 ? 1.268 2.347 18.112 1.00 88.44 83 ASP A N 1
ATOM 663 C CA . ASP A 1 83 ? 2.294 3.382 17.949 1.00 88.44 83 ASP A CA 1
ATOM 664 C C . ASP A 1 83 ? 1.721 4.794 18.134 1.00 88.44 83 ASP A C 1
ATOM 666 O O . ASP A 1 83 ? 2.299 5.637 18.832 1.00 88.44 83 ASP A O 1
ATOM 670 N N . GLY A 1 84 ? 0.531 5.053 17.586 1.00 87.38 84 GLY A N 1
ATOM 671 C CA . GLY A 1 84 ? -0.198 6.307 17.786 1.00 87.38 84 GLY A CA 1
ATOM 672 C C . GLY A 1 84 ? -0.575 6.571 19.251 1.00 87.38 84 GLY A C 1
ATOM 673 O O . GLY A 1 84 ? -0.624 7.720 19.689 1.00 87.38 84 GLY A O 1
ATOM 674 N N . ILE A 1 85 ? -0.817 5.521 20.033 1.00 87.31 85 ILE A N 1
ATOM 675 C CA . ILE A 1 85 ? -1.091 5.622 21.471 1.00 87.31 85 ILE A CA 1
ATOM 676 C C . ILE A 1 85 ? 0.208 5.845 22.256 1.00 87.31 85 ILE A C 1
ATOM 678 O O . ILE A 1 85 ? 0.263 6.724 23.122 1.00 87.31 85 ILE A O 1
ATOM 682 N N . LYS A 1 86 ? 1.273 5.103 21.927 1.00 86.00 86 LYS A N 1
ATOM 683 C CA . LYS A 1 86 ? 2.599 5.245 22.549 1.00 86.00 86 LYS A CA 1
ATOM 684 C C . LYS A 1 86 ? 3.158 6.656 22.362 1.00 86.00 86 LYS A C 1
ATOM 686 O O . LYS A 1 86 ? 3.639 7.250 23.325 1.00 86.00 86 LYS A O 1
ATOM 691 N N . THR A 1 87 ? 3.045 7.217 21.158 1.00 86.94 87 THR A N 1
ATOM 692 C CA . THR A 1 87 ? 3.489 8.592 20.850 1.00 86.94 87 THR A CA 1
ATOM 693 C C . THR A 1 87 ? 2.725 9.659 21.636 1.00 86.94 87 THR A C 1
ATOM 695 O O . THR A 1 87 ? 3.296 10.698 21.958 1.00 86.94 87 THR A O 1
ATOM 698 N N . ARG A 1 88 ? 1.468 9.398 22.015 1.00 85.06 88 ARG A N 1
ATOM 699 C CA . ARG A 1 88 ? 0.678 10.276 22.898 1.00 85.06 88 ARG A CA 1
ATOM 700 C C . ARG A 1 88 ? 1.024 10.133 24.385 1.00 85.06 88 ARG A C 1
ATOM 702 O O . ARG A 1 88 ? 0.573 10.949 25.180 1.00 85.06 88 ARG A O 1
ATOM 709 N N . GLY A 1 89 ? 1.827 9.136 24.764 1.00 80.38 89 GLY A N 1
ATOM 710 C CA . GLY A 1 89 ? 2.284 8.921 26.141 1.00 80.38 89 GLY A CA 1
ATOM 711 C C . GLY A 1 89 ? 1.340 8.094 27.023 1.00 80.38 89 GLY A C 1
ATOM 712 O O . GLY A 1 89 ? 1.639 7.880 28.201 1.00 80.38 89 GLY A O 1
ATOM 713 N N . ASP A 1 90 ? 0.239 7.573 26.478 1.00 75.44 90 ASP A N 1
ATOM 714 C CA . ASP A 1 90 ? -0.750 6.802 27.236 1.00 75.44 90 ASP A CA 1
ATOM 715 C C . ASP A 1 90 ? -0.337 5.323 27.341 1.00 75.44 90 ASP A C 1
ATOM 717 O O . ASP A 1 90 ? -0.616 4.507 26.467 1.00 75.44 90 ASP A O 1
ATOM 721 N N . LYS A 1 91 ? 0.323 4.946 28.444 1.00 68.62 91 LYS A N 1
ATOM 722 C CA . LYS A 1 91 ? 0.784 3.557 28.674 1.00 68.62 91 LYS A CA 1
ATOM 723 C C . LYS A 1 91 ? -0.331 2.575 29.056 1.00 68.62 91 LYS A C 1
ATOM 725 O O . LYS A 1 91 ? -0.138 1.367 28.957 1.00 68.62 91 LYS A O 1
ATOM 730 N N . LYS A 1 92 ? -1.469 3.071 29.555 1.00 72.00 92 LYS A N 1
ATOM 731 C CA . LYS A 1 92 ? -2.620 2.259 29.986 1.00 72.00 92 LYS A CA 1
ATOM 732 C C . LYS A 1 92 ? -3.917 2.963 29.613 1.00 72.00 92 LYS A C 1
ATOM 734 O O . LYS A 1 92 ? -4.164 4.078 30.068 1.00 72.00 92 LYS A O 1
ATOM 739 N N . LEU A 1 93 ? -4.761 2.302 28.825 1.00 76.81 93 LEU A N 1
ATOM 740 C CA . LEU A 1 93 ? -6.082 2.813 28.471 1.00 76.81 93 LEU A CA 1
ATOM 741 C C . LEU A 1 93 ? -7.178 2.127 29.283 1.00 76.81 93 LEU A C 1
ATOM 743 O O . LEU A 1 93 ? -7.085 0.958 29.641 1.00 76.81 93 LEU A O 1
ATOM 747 N N . SER A 1 94 ? -8.238 2.886 29.558 1.00 83.31 94 SER A N 1
ATOM 748 C CA . SER A 1 94 ? -9.488 2.345 30.090 1.00 83.31 94 SER A CA 1
ATOM 749 C C . SER A 1 94 ? -10.210 1.537 29.013 1.00 83.31 94 SER A C 1
ATOM 751 O O . SER A 1 94 ? -10.167 1.896 27.834 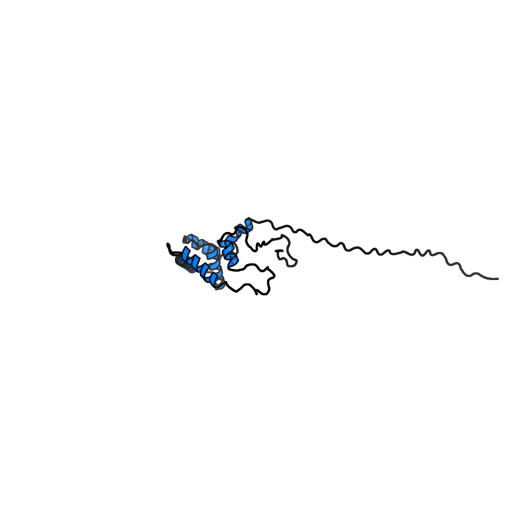1.00 83.31 94 SER A O 1
ATOM 753 N N . ASP A 1 95 ? -10.943 0.507 29.430 1.00 84.88 95 ASP A N 1
ATOM 754 C CA . ASP A 1 95 ? -11.650 -0.401 28.528 1.00 84.88 95 ASP A CA 1
ATOM 755 C C . ASP A 1 95 ? -12.624 0.322 27.578 1.00 84.88 95 ASP A C 1
ATOM 757 O O . ASP A 1 95 ? -12.667 0.058 26.377 1.00 84.88 95 ASP A O 1
ATOM 761 N N . LYS A 1 96 ? -13.318 1.350 28.087 1.00 87.31 96 LYS A N 1
ATOM 762 C CA . LYS A 1 96 ? -14.219 2.200 27.288 1.00 87.31 96 LYS A CA 1
ATOM 763 C C . LYS A 1 96 ? -13.479 2.978 26.199 1.00 87.31 96 LYS A C 1
ATOM 765 O O . LYS A 1 96 ? -13.999 3.166 25.102 1.00 87.31 96 LYS A O 1
ATOM 770 N N . LYS A 1 97 ? -12.263 3.448 26.502 1.00 86.81 97 LYS A N 1
ATOM 771 C CA . LYS A 1 97 ? -11.442 4.181 25.532 1.00 86.81 97 LYS A CA 1
ATOM 772 C C . LYS A 1 97 ? -10.964 3.237 24.430 1.00 86.81 97 LYS A C 1
ATOM 774 O O . LYS A 1 97 ? -11.093 3.594 23.264 1.00 86.81 97 LYS A O 1
ATOM 779 N N . LEU A 1 98 ? -10.500 2.034 24.778 1.00 86.00 98 LEU A N 1
ATOM 780 C CA . LEU A 1 98 ? -10.102 1.012 23.800 1.00 86.00 98 LEU A CA 1
ATOM 781 C C . LEU A 1 98 ? -11.254 0.674 22.850 1.00 86.00 98 LEU A C 1
ATOM 783 O O . LEU A 1 98 ? -11.083 0.718 21.635 1.00 86.00 98 LEU A O 1
ATOM 787 N N . GLU A 1 99 ? -12.446 0.436 23.393 1.00 89.62 99 GLU A N 1
ATOM 788 C CA . GLU A 1 99 ? -13.640 0.171 22.591 1.00 89.62 99 GLU A CA 1
ATOM 789 C C . GLU A 1 99 ? -13.972 1.335 21.645 1.00 89.62 99 GLU A C 1
ATOM 791 O O . GLU A 1 99 ? -14.239 1.117 20.462 1.00 89.62 99 GLU A O 1
ATOM 796 N N . SER A 1 100 ? -13.906 2.577 22.135 1.00 90.12 100 SER A N 1
ATOM 797 C CA . SER A 1 100 ? -14.154 3.758 21.300 1.00 90.12 100 SER A CA 1
ATOM 798 C C . SER A 1 100 ? -13.131 3.913 20.169 1.00 90.12 100 SER A C 1
ATOM 800 O O . SER A 1 100 ? -13.504 4.285 19.057 1.00 90.12 100 SER A O 1
ATOM 802 N N . ILE A 1 101 ? -11.861 3.574 20.421 1.00 89.88 101 ILE A N 1
ATOM 803 C CA . ILE A 1 101 ? -10.783 3.647 19.430 1.00 89.88 101 ILE A CA 1
ATOM 804 C C . ILE A 1 101 ? -10.994 2.590 18.349 1.00 89.88 101 ILE A C 1
ATOM 806 O O . ILE A 1 101 ? -10.957 2.928 17.170 1.00 89.88 101 ILE A O 1
ATOM 810 N N . VAL A 1 102 ? -11.278 1.342 18.732 1.00 90.19 102 VAL A N 1
ATOM 811 C CA . VAL A 1 102 ? -11.532 0.249 17.778 1.00 90.19 102 VAL A CA 1
ATOM 812 C C . VAL A 1 102 ? -12.767 0.555 16.923 1.00 90.19 102 VAL A C 1
ATOM 814 O O . VAL A 1 102 ? -12.715 0.433 15.698 1.00 90.19 102 VAL A O 1
ATOM 817 N N . LYS A 1 103 ? -13.862 1.030 17.534 1.00 91.56 103 LYS A N 1
ATOM 818 C CA . LYS A 1 103 ? -15.078 1.440 16.806 1.00 91.56 103 LYS A CA 1
ATOM 819 C C . LYS A 1 103 ? -14.818 2.602 15.849 1.00 91.56 103 LYS A C 1
ATOM 821 O O . LYS A 1 103 ? -15.283 2.574 14.707 1.00 91.56 103 LYS A O 1
ATOM 826 N N . SER A 1 104 ? -14.072 3.611 16.297 1.00 91.44 104 SER A N 1
ATOM 827 C CA . SER A 1 104 ? -13.698 4.756 15.465 1.00 91.44 104 SER A CA 1
ATOM 828 C C . SER A 1 104 ? -12.833 4.315 14.283 1.00 91.44 104 SER A C 1
ATOM 830 O O . SER A 1 104 ? -13.171 4.605 13.136 1.00 91.44 104 SER A O 1
ATOM 832 N N . ALA A 1 105 ? -11.787 3.522 14.536 1.00 92.00 105 ALA A N 1
ATOM 833 C CA . ALA A 1 105 ? -10.904 2.982 13.507 1.00 92.00 105 ALA A CA 1
ATOM 834 C C . ALA A 1 105 ? -11.681 2.175 12.458 1.00 92.00 105 ALA A C 1
ATOM 836 O O . ALA A 1 105 ? -11.517 2.405 11.262 1.00 92.00 105 ALA A O 1
ATOM 837 N N . HIS A 1 106 ? -12.591 1.301 12.891 1.00 91.94 106 HIS A N 1
ATOM 838 C CA . HIS A 1 106 ? -13.448 0.548 11.979 1.00 91.94 106 HIS A CA 1
ATOM 839 C C . HIS A 1 106 ? -14.371 1.458 11.152 1.00 91.94 106 HIS A C 1
ATOM 841 O O . HIS A 1 106 ? -14.527 1.265 9.949 1.00 91.94 106 HIS A O 1
ATOM 847 N N . THR A 1 107 ? -14.949 2.492 11.767 1.00 92.56 107 THR A N 1
ATOM 848 C CA . THR A 1 107 ? -15.801 3.461 11.057 1.00 92.56 107 THR A CA 1
ATOM 849 C C . THR A 1 107 ? -15.011 4.226 9.994 1.00 92.56 107 THR A C 1
ATOM 851 O O . THR A 1 107 ? -15.496 4.409 8.878 1.00 92.56 107 THR A O 1
ATOM 854 N N . HIS A 1 108 ? -13.787 4.653 10.312 1.00 92.69 108 HIS A N 1
ATOM 855 C CA . HIS A 1 108 ? -12.898 5.302 9.349 1.00 92.69 108 HIS A CA 1
ATOM 856 C C . HIS A 1 108 ? -12.467 4.353 8.230 1.00 92.69 108 HIS A C 1
ATOM 858 O O . HIS A 1 108 ? -12.432 4.770 7.076 1.00 92.69 108 HIS A O 1
ATOM 864 N N . LEU A 1 109 ? -12.217 3.081 8.544 1.00 90.81 109 LEU A N 1
ATOM 865 C CA . LEU A 1 109 ? -11.905 2.058 7.549 1.00 90.81 109 LEU A CA 1
ATOM 866 C C . LEU A 1 109 ? -13.063 1.870 6.567 1.00 90.81 109 LEU A C 1
ATOM 868 O O . LEU A 1 109 ? -12.838 1.867 5.361 1.00 90.81 109 LEU A O 1
ATOM 872 N N . LEU A 1 110 ? -14.302 1.776 7.060 1.00 90.12 110 LEU A N 1
ATOM 873 C CA . LEU A 1 110 ? -15.483 1.672 6.200 1.00 90.12 110 LEU A CA 1
ATOM 874 C C . LEU A 1 110 ? -15.658 2.900 5.302 1.00 90.12 110 LEU A C 1
ATOM 876 O O . LEU A 1 110 ? -15.979 2.739 4.129 1.00 90.12 110 LEU A O 1
ATOM 880 N N . LYS A 1 111 ? -15.412 4.104 5.832 1.00 92.31 111 LYS A N 1
ATOM 881 C CA . LYS A 1 111 ? -15.472 5.357 5.062 1.00 92.31 111 LYS A CA 1
ATOM 882 C C . LYS A 1 111 ? -14.360 5.490 4.020 1.00 92.31 111 LYS A C 1
ATOM 884 O O . LYS A 1 111 ? -14.552 6.186 3.037 1.00 92.31 111 LYS A O 1
ATOM 889 N N . ALA A 1 112 ? -13.204 4.867 4.243 1.00 92.19 112 ALA A N 1
ATOM 890 C CA . ALA A 1 112 ? -12.070 4.908 3.321 1.00 92.19 112 ALA A CA 1
ATOM 891 C C . ALA A 1 112 ? -12.210 3.931 2.139 1.00 92.19 112 ALA A C 1
ATOM 893 O O . ALA A 1 112 ? -11.323 3.860 1.288 1.00 92.19 112 ALA A O 1
ATOM 894 N N . ARG A 1 113 ? -13.289 3.142 2.088 1.00 90.81 113 ARG A N 1
ATOM 895 C CA . ARG A 1 113 ? -13.557 2.243 0.965 1.00 90.81 113 ARG A CA 1
ATOM 896 C C . ARG A 1 113 ? -13.955 3.055 -0.264 1.00 90.81 113 ARG A C 1
ATOM 898 O O . ARG A 1 113 ? -14.694 4.022 -0.156 1.00 90.81 113 ARG A O 1
ATOM 905 N N . VAL A 1 114 ? -13.476 2.619 -1.426 1.00 91.06 114 VAL A N 1
ATOM 906 C CA . VAL A 1 114 ? -13.894 3.167 -2.721 1.00 91.06 114 VAL A CA 1
ATOM 907 C C . VAL A 1 114 ? -15.342 2.770 -2.996 1.00 91.06 114 VAL A C 1
ATOM 909 O O . VAL A 1 114 ? -15.734 1.627 -2.731 1.00 91.06 114 VAL A O 1
ATOM 912 N N . ASP A 1 115 ? -16.112 3.711 -3.537 1.00 93.19 115 ASP A N 1
ATOM 913 C CA . ASP A 1 115 ? -17.494 3.479 -3.934 1.00 93.19 115 ASP A CA 1
ATOM 914 C C . ASP A 1 115 ? -17.579 2.456 -5.081 1.00 93.19 115 ASP A C 1
ATOM 916 O O . ASP A 1 115 ? -16.750 2.449 -6.000 1.00 93.19 115 ASP A O 1
ATOM 920 N N . PRO A 1 116 ? -18.563 1.542 -5.046 1.00 93.44 116 PRO A N 1
ATOM 921 C CA . PRO A 1 116 ? -18.720 0.552 -6.100 1.00 93.44 116 PRO A CA 1
ATOM 922 C C . PRO A 1 116 ? -19.101 1.228 -7.425 1.00 93.44 116 PRO A C 1
ATOM 924 O O . PRO A 1 116 ? -19.872 2.182 -7.438 1.00 93.44 116 PRO A O 1
ATOM 927 N N . HIS A 1 117 ? -18.640 0.659 -8.543 1.00 94.44 117 HIS A N 1
ATOM 928 C CA . HIS A 1 117 ? -18.858 1.151 -9.918 1.00 94.44 117 HIS A CA 1
ATOM 929 C C . HIS A 1 117 ? -18.112 2.437 -10.301 1.00 94.44 117 HIS A C 1
ATOM 931 O O . HIS A 1 117 ? -18.345 2.971 -11.383 1.00 94.44 117 HIS A O 1
ATOM 937 N N . GLU A 1 118 ? -17.172 2.894 -9.477 1.00 94.00 118 GLU A N 1
ATOM 938 C CA . GLU A 1 118 ? -16.270 3.976 -9.861 1.00 94.00 118 GLU A CA 1
ATOM 939 C C . GLU A 1 118 ? -15.369 3.563 -11.040 1.00 94.00 118 GLU A C 1
ATOM 941 O O . GLU A 1 118 ? -14.894 2.422 -11.123 1.00 94.00 118 GLU A O 1
ATOM 946 N N . ALA A 1 119 ? -15.091 4.495 -11.956 1.00 95.00 119 ALA A N 1
ATOM 947 C CA . ALA A 1 119 ? -14.282 4.257 -13.153 1.00 95.00 119 ALA A CA 1
ATOM 948 C C . ALA A 1 119 ? -12.767 4.225 -12.850 1.00 95.00 119 ALA A C 1
ATOM 950 O O . ALA A 1 119 ? -11.971 4.940 -13.464 1.00 95.00 119 ALA A O 1
ATOM 951 N N . VAL A 1 120 ? -12.348 3.350 -11.927 1.00 95.00 120 VAL A N 1
ATOM 952 C CA . VAL A 1 120 ? -10.967 3.264 -11.411 1.00 95.00 120 VAL A CA 1
ATOM 953 C C . VAL A 1 120 ? -9.937 3.077 -12.531 1.00 95.00 120 VAL A C 1
ATOM 955 O O . VAL A 1 120 ? -8.834 3.606 -12.439 1.00 95.00 120 VAL A O 1
ATOM 958 N N . GLY A 1 121 ? -10.282 2.386 -13.622 1.00 95.25 121 GLY A N 1
ATOM 959 C CA . GLY A 1 121 ? -9.385 2.209 -14.772 1.00 95.25 121 GLY A CA 1
ATOM 960 C C . GLY A 1 121 ? -8.987 3.524 -15.453 1.00 95.25 121 GLY A C 1
ATOM 961 O O . GLY A 1 121 ? -7.816 3.730 -15.756 1.00 95.25 121 GLY A O 1
ATOM 962 N N . ILE A 1 122 ? -9.936 4.445 -15.642 1.00 95.88 122 ILE A N 1
ATOM 963 C CA . ILE A 1 122 ? -9.664 5.746 -16.274 1.00 95.88 122 ILE A CA 1
ATOM 964 C C . ILE A 1 122 ? -8.891 6.637 -15.301 1.00 95.88 122 ILE A C 1
ATOM 966 O O . ILE A 1 122 ? -7.861 7.207 -15.664 1.00 95.88 122 ILE A O 1
ATOM 970 N N . THR A 1 123 ? -9.337 6.693 -14.044 1.00 94.81 123 THR A N 1
ATOM 971 C CA . THR A 1 123 ? -8.699 7.499 -12.995 1.00 94.81 123 THR A CA 1
ATOM 972 C C . THR A 1 123 ? -7.248 7.077 -12.765 1.00 94.81 123 THR A C 1
ATOM 974 O O . THR A 1 123 ? -6.361 7.925 -12.654 1.00 94.81 123 THR A O 1
ATOM 977 N N . THR A 1 124 ? -6.972 5.769 -12.746 1.00 94.12 124 THR A N 1
ATOM 978 C CA . THR A 1 124 ? -5.604 5.241 -12.607 1.00 94.12 124 THR A CA 1
ATOM 979 C C . THR A 1 124 ? -4.747 5.536 -13.834 1.00 94.12 124 THR A C 1
ATOM 981 O O . THR A 1 124 ? -3.606 5.970 -13.672 1.00 94.12 124 THR A O 1
ATOM 984 N N . ALA A 1 125 ? -5.286 5.379 -15.048 1.00 93.25 125 ALA A N 1
ATOM 985 C CA . ALA A 1 125 ? -4.567 5.698 -16.280 1.00 93.25 125 ALA A CA 1
ATOM 986 C C . ALA A 1 125 ? -4.153 7.178 -16.338 1.00 93.25 125 ALA A C 1
ATOM 988 O O . ALA A 1 125 ? -2.993 7.481 -16.621 1.00 93.25 125 ALA A O 1
A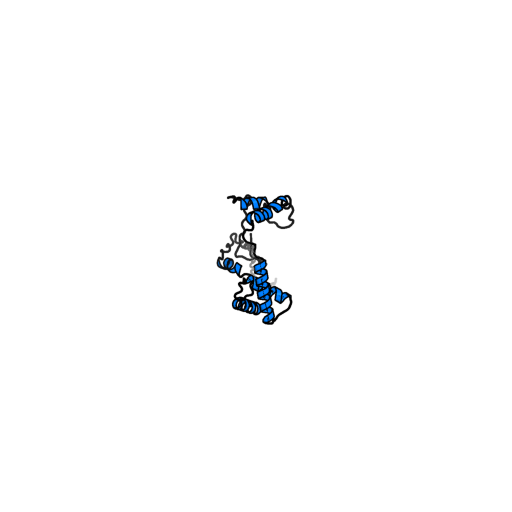TOM 989 N N . GLN A 1 126 ? -5.061 8.099 -16.004 1.00 94.38 126 GLN A N 1
ATOM 990 C CA . GLN A 1 126 ? -4.757 9.530 -15.958 1.00 94.38 126 GLN A CA 1
ATOM 991 C C . GLN A 1 126 ? -3.733 9.864 -14.866 1.00 94.38 126 GLN A C 1
ATOM 993 O O . GLN A 1 126 ? -2.757 10.559 -15.141 1.00 94.38 126 GLN A O 1
ATOM 998 N N . SER A 1 127 ? -3.912 9.317 -13.659 1.00 94.62 127 SER A N 1
ATOM 999 C CA . SER A 1 127 ? -3.015 9.563 -12.519 1.00 94.62 127 SER A CA 1
ATOM 1000 C C . SER A 1 127 ? -1.570 9.124 -12.789 1.00 94.62 127 SER A C 1
ATOM 1002 O O . SER A 1 127 ? -0.638 9.716 -12.250 1.00 94.62 127 SER A O 1
ATOM 1004 N N . LEU A 1 128 ? -1.366 8.098 -13.625 1.00 88.06 128 LEU A N 1
ATOM 1005 C CA . LEU A 1 128 ? -0.038 7.666 -14.075 1.00 88.06 128 LEU A CA 1
ATOM 1006 C C . LEU A 1 128 ? 0.459 8.448 -15.303 1.00 88.06 128 LEU A C 1
ATOM 1008 O O . LEU A 1 128 ? 1.652 8.734 -15.406 1.00 88.06 128 LEU A O 1
ATOM 1012 N N . GLY A 1 129 ? -0.433 8.783 -16.239 1.00 88.06 129 GLY A N 1
ATOM 1013 C CA . GLY A 1 129 ? -0.090 9.420 -17.513 1.00 88.06 129 GLY A CA 1
ATOM 1014 C C . GLY A 1 129 ? 0.243 10.911 -17.406 1.00 88.06 129 GLY A C 1
ATOM 1015 O O . GLY A 1 129 ? 1.204 11.369 -18.025 1.00 88.06 129 GLY A O 1
ATOM 1016 N N . GLU A 1 130 ? -0.500 11.664 -16.592 1.00 87.38 130 GLU A N 1
ATOM 1017 C CA . GLU A 1 130 ? -0.293 13.104 -16.387 1.00 87.38 130 GLU A CA 1
ATOM 1018 C C . GLU A 1 130 ? 1.130 13.447 -15.900 1.00 87.38 130 GLU A C 1
ATOM 1020 O O . GLU A 1 130 ? 1.804 14.242 -16.570 1.00 87.38 130 GLU A O 1
ATOM 1025 N N . PRO A 1 131 ? 1.670 12.825 -14.826 1.00 86.06 131 PRO A N 1
ATOM 1026 C CA . PRO A 1 131 ? 3.043 13.091 -14.399 1.00 86.06 131 PRO A CA 1
ATOM 1027 C C . PRO A 1 131 ? 4.080 12.633 -15.432 1.00 86.06 131 PRO A C 1
ATOM 1029 O O . PRO A 1 131 ? 5.172 13.197 -15.479 1.00 86.06 131 PRO A O 1
ATOM 1032 N N . GLY A 1 132 ? 3.749 11.672 -16.303 1.00 80.19 132 GLY A N 1
ATOM 1033 C CA . GLY A 1 132 ? 4.624 11.237 -17.394 1.00 80.19 132 GLY A CA 1
ATOM 1034 C C . GLY A 1 132 ? 5.014 12.381 -18.336 1.00 80.19 132 GLY A C 1
ATOM 1035 O O . GLY A 1 132 ? 6.165 12.462 -18.761 1.00 80.19 132 GLY A O 1
ATOM 1036 N N . THR A 1 133 ? 4.103 13.329 -18.580 1.00 78.31 133 THR A N 1
ATOM 1037 C CA . THR A 1 133 ? 4.386 14.534 -19.385 1.00 78.31 133 THR A CA 1
ATOM 1038 C C . THR A 1 133 ? 5.299 15.533 -18.668 1.00 78.31 133 THR A C 1
ATOM 1040 O O . THR A 1 133 ? 6.063 16.254 -19.307 1.00 78.31 133 THR A O 1
ATOM 1043 N N . GLN A 1 134 ? 5.275 15.541 -17.332 1.00 80.25 134 GLN A N 1
ATOM 1044 C CA . GLN A 1 134 ? 6.126 16.390 -16.491 1.00 80.25 134 GLN A CA 1
ATOM 1045 C C . GLN A 1 134 ? 7.521 15.777 -16.266 1.00 80.25 134 GLN A C 1
ATOM 1047 O O . GLN A 1 134 ? 8.453 16.464 -15.846 1.00 80.25 134 GLN A O 1
ATOM 1052 N N . MET A 1 135 ? 7.700 14.487 -16.564 1.00 68.81 135 MET A N 1
ATOM 1053 C CA . MET A 1 135 ? 8.939 13.726 -16.352 1.00 68.81 135 MET A CA 1
ATOM 1054 C C . MET A 1 135 ? 10.003 13.918 -17.452 1.00 68.81 135 MET A C 1
ATOM 1056 O O . MET A 1 135 ? 10.814 13.026 -17.699 1.00 68.81 135 MET A O 1
ATOM 1060 N N . THR A 1 136 ? 10.050 15.076 -18.111 1.00 60.56 136 THR A N 1
ATOM 1061 C CA . THR A 1 136 ? 10.867 15.267 -19.322 1.00 60.56 136 THR A CA 1
ATOM 1062 C C . THR A 1 136 ? 12.344 15.613 -19.076 1.00 60.56 136 THR A C 1
ATOM 1064 O O . THR A 1 136 ? 13.145 15.353 -19.965 1.00 60.56 136 THR A O 1
ATOM 1067 N N . MET A 1 137 ? 12.759 16.145 -17.907 1.00 57.97 137 MET A N 1
ATOM 1068 C CA . MET A 1 137 ? 14.117 16.734 -17.751 1.00 57.97 137 MET A CA 1
ATOM 1069 C C . MET A 1 137 ? 14.836 16.539 -16.385 1.00 57.97 137 MET A C 1
ATOM 1071 O O . MET A 1 137 ? 15.598 17.411 -15.970 1.00 57.97 137 MET A O 1
ATOM 1075 N N . ARG A 1 138 ? 14.661 15.428 -15.643 1.00 55.69 138 ARG A N 1
ATOM 1076 C CA . ARG A 1 138 ? 15.282 15.251 -14.294 1.00 55.69 138 ARG A CA 1
ATOM 1077 C C . ARG A 1 138 ? 16.305 14.111 -14.121 1.00 55.69 138 ARG A C 1
ATOM 1079 O O . ARG A 1 138 ? 16.352 13.516 -13.050 1.00 55.69 138 ARG A O 1
ATOM 1086 N N . THR A 1 139 ? 17.156 13.792 -15.102 1.00 55.66 139 THR A N 1
ATOM 1087 C CA . THR A 1 139 ? 18.039 12.602 -14.963 1.00 55.66 139 THR A CA 1
ATOM 1088 C C . THR A 1 139 ? 19.532 12.776 -15.231 1.00 55.66 139 THR A C 1
ATOM 1090 O O . THR A 1 139 ? 20.253 11.793 -15.103 1.00 55.66 139 THR A O 1
ATOM 1093 N N . PHE A 1 140 ? 20.055 13.969 -15.534 1.00 52.00 140 PHE A N 1
ATOM 1094 C CA . PHE A 1 140 ? 21.488 14.085 -15.869 1.00 52.00 140 PHE A CA 1
ATOM 1095 C C . PHE A 1 140 ? 22.408 14.556 -14.734 1.00 52.00 140 PHE A C 1
ATOM 1097 O O . PHE A 1 140 ? 23.623 14.404 -14.848 1.00 52.00 140 PHE A O 1
ATOM 1104 N N . HIS A 1 141 ? 21.872 15.051 -13.611 1.00 56.03 141 HIS A N 1
ATOM 1105 C CA . HIS A 1 141 ? 22.694 15.601 -12.521 1.00 56.03 141 HIS A CA 1
ATOM 1106 C C . HIS A 1 141 ? 22.277 15.131 -11.120 1.00 56.03 141 HIS A C 1
ATOM 1108 O O . HIS A 1 141 ? 22.209 15.931 -10.189 1.00 56.03 141 HIS A O 1
ATOM 1114 N N . TYR A 1 142 ? 22.026 13.832 -10.929 1.00 54.88 142 TYR A N 1
ATOM 1115 C CA . TYR A 1 142 ? 21.997 13.279 -9.569 1.00 54.88 142 TYR A CA 1
ATOM 1116 C C . TYR A 1 142 ? 23.442 13.146 -9.065 1.00 54.88 142 TYR A C 1
ATOM 1118 O O . TYR A 1 142 ? 24.118 12.140 -9.275 1.00 54.88 142 TYR A O 1
ATOM 1126 N N . ALA A 1 143 ? 23.962 14.218 -8.469 1.00 47.69 143 ALA A N 1
ATOM 1127 C CA . ALA A 1 143 ? 25.296 14.231 -7.890 1.00 47.69 143 ALA A CA 1
ATOM 1128 C C . ALA A 1 143 ? 25.382 13.215 -6.736 1.00 47.69 143 ALA A C 1
ATOM 1130 O O . ALA A 1 143 ? 24.725 13.380 -5.710 1.00 47.69 143 ALA A O 1
ATOM 1131 N N . GLY A 1 144 ? 26.216 12.180 -6.883 1.00 53.09 144 GLY A N 1
ATOM 1132 C CA . GLY A 1 144 ? 26.801 11.495 -5.723 1.00 53.09 144 GLY A CA 1
ATOM 1133 C C . GLY A 1 144 ? 26.524 10.004 -5.528 1.00 53.09 144 GLY A C 1
ATOM 1134 O O . GLY A 1 144 ? 26.982 9.467 -4.522 1.00 53.09 144 GLY A O 1
ATOM 1135 N N . VAL A 1 145 ? 25.863 9.294 -6.449 1.00 55.56 145 VAL A N 1
ATOM 1136 C CA . VAL A 1 145 ? 25.766 7.823 -6.360 1.00 55.56 145 VAL A CA 1
ATOM 1137 C C . VAL A 1 145 ? 26.329 7.193 -7.630 1.00 55.56 145 VAL A C 1
ATOM 1139 O O . VAL A 1 145 ? 25.810 7.403 -8.717 1.00 55.56 145 VAL A O 1
ATOM 1142 N N . ALA A 1 146 ? 27.401 6.406 -7.492 1.00 50.56 146 ALA A N 1
ATOM 1143 C CA . ALA A 1 146 ? 28.081 5.684 -8.575 1.00 50.56 146 ALA A CA 1
ATOM 1144 C C . ALA A 1 146 ? 27.254 4.513 -9.154 1.00 50.56 146 ALA A C 1
ATOM 1146 O O . ALA A 1 146 ? 27.797 3.502 -9.592 1.00 50.56 146 ALA A O 1
ATOM 1147 N N . THR A 1 147 ? 25.930 4.617 -9.133 1.00 54.84 147 THR A N 1
ATOM 1148 C CA . THR A 1 147 ? 25.027 3.684 -9.796 1.00 54.84 147 THR A CA 1
ATOM 1149 C C . THR A 1 147 ? 24.709 4.297 -11.145 1.00 54.84 147 THR A C 1
ATOM 1151 O O . THR A 1 147 ? 23.907 5.220 -11.201 1.00 54.84 147 THR A O 1
ATOM 1154 N N . VAL A 1 148 ? 25.446 3.838 -12.162 1.00 54.00 148 VAL A N 1
ATOM 1155 C CA . VAL A 1 148 ? 25.156 3.798 -13.608 1.00 54.00 148 VAL A CA 1
ATOM 1156 C C . VAL A 1 148 ? 23.980 4.665 -14.065 1.00 54.00 148 VAL A C 1
ATOM 1158 O O . VAL A 1 148 ? 22.899 4.570 -13.502 1.00 54.00 148 VAL A O 1
ATOM 1161 N N . ASN A 1 149 ? 24.159 5.419 -15.154 1.00 54.09 149 ASN A N 1
ATOM 1162 C CA . ASN A 1 149 ? 23.101 6.113 -15.902 1.00 54.09 149 ASN A CA 1
ATOM 1163 C C . ASN A 1 149 ? 21.977 5.139 -16.327 1.00 54.09 149 ASN A C 1
ATOM 1165 O O . ASN A 1 149 ? 21.902 4.704 -17.473 1.00 54.09 149 ASN A O 1
ATOM 1169 N N . VAL A 1 150 ? 21.132 4.739 -15.382 1.00 53.81 150 VAL A N 1
ATOM 1170 C CA . VAL A 1 150 ? 19.929 3.950 -15.596 1.00 53.81 150 VAL A CA 1
ATOM 1171 C C . VAL A 1 150 ? 18.947 4.904 -16.267 1.00 53.81 150 VAL A C 1
ATOM 1173 O O . VAL A 1 150 ? 18.932 6.104 -15.994 1.00 53.81 150 VAL A O 1
ATOM 1176 N N . THR A 1 151 ? 18.136 4.404 -17.181 1.00 54.94 151 THR A N 1
ATOM 1177 C CA . THR A 1 151 ? 17.067 5.154 -17.846 1.00 54.94 151 THR A CA 1
ATOM 1178 C C . THR A 1 151 ? 15.947 5.502 -16.842 1.00 54.94 151 THR A C 1
ATOM 1180 O O . THR A 1 151 ? 14.828 5.018 -16.949 1.00 54.94 151 THR A O 1
ATOM 1183 N N . GLN A 1 152 ? 16.239 6.298 -15.803 1.00 62.34 152 GLN A N 1
ATOM 1184 C CA . GLN A 1 152 ? 15.482 6.382 -14.536 1.00 62.34 152 GLN A CA 1
ATOM 1185 C C . GLN A 1 152 ? 14.177 7.195 -14.593 1.00 62.34 152 GLN A C 1
ATOM 1187 O O . GLN A 1 152 ? 13.843 7.918 -13.658 1.00 62.34 152 GLN A O 1
ATOM 1192 N N . GLY A 1 153 ? 13.417 7.110 -15.673 1.00 71.75 153 GLY A N 1
ATOM 1193 C CA . GLY A 1 153 ? 12.152 7.829 -15.732 1.00 71.75 153 GLY A CA 1
ATOM 1194 C C . GLY A 1 153 ? 11.172 7.187 -16.684 1.00 71.75 153 GLY A C 1
ATOM 1195 O O . GLY A 1 153 ? 10.979 5.971 -16.690 1.00 71.75 153 GLY A O 1
ATOM 1196 N N . LEU A 1 154 ? 10.582 8.029 -17.521 1.00 79.00 154 LEU A N 1
ATOM 1197 C CA . LEU A 1 154 ? 9.542 7.640 -18.458 1.00 79.00 154 LEU A CA 1
ATOM 1198 C C . LEU A 1 154 ? 9.930 6.467 -19.387 1.00 79.00 154 LEU A C 1
ATOM 1200 O O . LEU A 1 154 ? 9.115 5.554 -19.515 1.00 79.00 154 LEU A O 1
ATOM 1204 N N . PRO A 1 155 ? 11.154 6.389 -19.964 1.00 82.00 155 PRO A N 1
ATOM 1205 C CA . PRO A 1 155 ? 11.517 5.269 -20.835 1.00 82.00 155 PRO A CA 1
ATOM 1206 C C . PRO A 1 155 ? 11.438 3.909 -20.135 1.00 82.00 155 PRO A C 1
ATOM 1208 O O . PRO A 1 155 ? 10.989 2.936 -20.733 1.00 82.00 155 PRO A O 1
ATOM 1211 N N . ARG A 1 156 ? 11.811 3.835 -18.849 1.00 83.56 156 ARG A N 1
ATOM 1212 C CA . ARG A 1 156 ? 11.739 2.589 -18.080 1.00 83.56 156 ARG A CA 1
ATOM 1213 C C . ARG A 1 156 ? 10.301 2.181 -17.769 1.00 83.56 156 ARG A C 1
ATOM 1215 O O . ARG A 1 156 ? 10.000 0.992 -17.803 1.00 83.56 156 ARG A O 1
ATOM 1222 N N . ILE A 1 157 ? 9.425 3.144 -17.482 1.00 85.88 157 ILE A N 1
ATOM 1223 C CA . ILE A 1 157 ? 7.995 2.878 -17.265 1.00 85.88 157 ILE A CA 1
ATOM 1224 C C . ILE A 1 157 ? 7.372 2.300 -18.542 1.00 85.88 157 ILE A C 1
ATOM 1226 O O . ILE A 1 157 ? 6.695 1.278 -18.467 1.00 85.88 157 ILE A O 1
ATOM 1230 N N . ILE A 1 158 ? 7.673 2.888 -19.707 1.00 86.62 158 ILE A N 1
ATOM 1231 C CA . ILE A 1 158 ? 7.193 2.401 -21.011 1.00 86.62 158 ILE A CA 1
ATOM 1232 C C . ILE A 1 158 ? 7.665 0.963 -21.263 1.00 86.62 158 ILE A C 1
ATOM 1234 O O . ILE A 1 158 ? 6.858 0.109 -21.603 1.00 86.62 158 ILE A O 1
ATOM 1238 N N . GLU A 1 159 ? 8.948 0.654 -21.036 1.00 89.38 159 GLU A N 1
ATOM 1239 C CA . GLU A 1 159 ? 9.470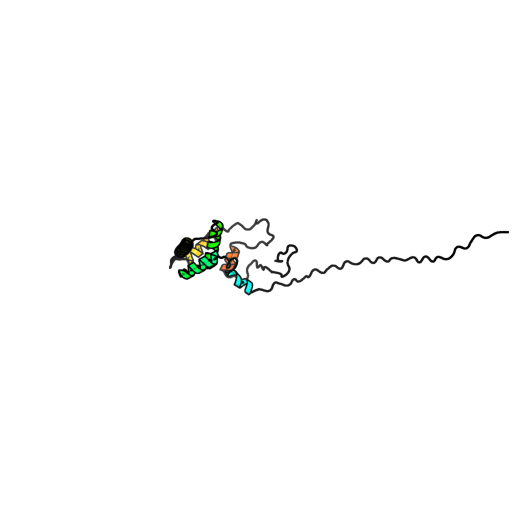 -0.713 -21.205 1.00 89.38 159 GLU A CA 1
ATOM 1240 C C . GLU A 1 159 ? 8.729 -1.761 -20.360 1.00 89.38 159 GLU A C 1
ATOM 1242 O O . GLU A 1 159 ? 8.527 -2.886 -20.824 1.00 89.38 159 GLU A O 1
ATOM 1247 N N . ILE A 1 160 ? 8.371 -1.404 -19.119 1.00 89.50 160 ILE A N 1
ATOM 1248 C CA . ILE A 1 160 ? 7.676 -2.293 -18.180 1.00 89.50 160 ILE A CA 1
ATOM 1249 C C . ILE A 1 160 ? 6.220 -2.492 -18.610 1.00 89.50 160 ILE A C 1
ATOM 1251 O O . ILE A 1 160 ? 5.758 -3.631 -18.639 1.00 89.50 160 ILE A O 1
ATOM 1255 N N . VAL A 1 161 ? 5.513 -1.411 -18.952 1.00 90.44 161 VAL A N 1
ATOM 1256 C CA . VAL A 1 161 ? 4.099 -1.462 -19.364 1.00 90.44 161 VAL A CA 1
ATOM 1257 C C . VAL A 1 161 ? 3.933 -2.181 -20.707 1.00 90.44 161 VAL A C 1
ATOM 1259 O O . VAL A 1 161 ? 3.042 -3.016 -20.834 1.00 90.44 161 VAL A O 1
ATOM 1262 N N . ASP A 1 162 ? 4.832 -1.946 -21.667 1.00 91.81 162 ASP A N 1
ATOM 1263 C CA . ASP A 1 162 ? 4.851 -2.630 -22.972 1.00 91.81 162 ASP A CA 1
ATOM 1264 C C . ASP A 1 162 ? 5.341 -4.089 -22.884 1.00 91.81 162 ASP A C 1
ATOM 1266 O O . ASP A 1 162 ? 5.413 -4.783 -23.900 1.00 91.81 162 ASP A O 1
ATOM 1270 N N . ALA A 1 163 ? 5.743 -4.553 -21.693 1.00 92.38 163 ALA A N 1
ATOM 1271 C CA . ALA A 1 163 ? 6.290 -5.886 -21.450 1.00 92.38 163 ALA A CA 1
ATOM 1272 C C . ALA A 1 163 ? 7.425 -6.269 -22.426 1.00 92.38 163 ALA A C 1
ATOM 1274 O O . ALA A 1 163 ? 7.469 -7.380 -22.969 1.00 92.38 163 ALA A O 1
ATOM 1275 N N . ARG A 1 164 ? 8.376 -5.352 -22.664 1.00 90.88 164 ARG A N 1
ATOM 1276 C CA . ARG A 1 164 ? 9.489 -5.612 -23.592 1.00 90.88 164 ARG A CA 1
ATOM 1277 C C . ARG A 1 164 ? 10.351 -6.778 -23.110 1.00 90.88 164 ARG A C 1
ATOM 1279 O O . ARG A 1 164 ? 10.829 -6.790 -21.979 1.00 90.88 164 ARG A O 1
ATOM 1286 N N . LYS A 1 165 ? 10.629 -7.724 -24.014 1.00 91.56 165 LYS A N 1
ATOM 1287 C CA . LYS A 1 165 ? 11.408 -8.939 -23.715 1.00 91.56 165 LYS A CA 1
ATOM 1288 C C . LYS A 1 165 ? 12.825 -8.651 -23.203 1.00 91.56 165 LYS A C 1
ATOM 1290 O O . LYS A 1 165 ? 13.312 -9.368 -22.337 1.00 91.56 165 LYS A O 1
ATOM 1295 N N . VAL A 1 166 ? 13.495 -7.639 -23.756 1.00 90.44 166 VAL A N 1
ATOM 1296 C CA . VAL A 1 166 ? 14.847 -7.232 -23.350 1.00 90.44 166 VAL A CA 1
ATOM 1297 C C . VAL A 1 166 ? 14.831 -5.726 -23.077 1.00 90.44 166 VAL A C 1
ATOM 1299 O O . VAL A 1 166 ? 14.567 -4.964 -24.009 1.00 90.44 166 VAL A O 1
ATOM 1302 N N . PRO A 1 167 ? 15.063 -5.281 -21.828 1.00 87.56 167 PRO A N 1
ATOM 1303 C CA . PRO A 1 167 ? 15.148 -3.859 -21.513 1.00 87.56 167 PRO A CA 1
ATOM 1304 C C . PRO A 1 167 ? 16.475 -3.272 -22.000 1.00 87.56 167 PRO A C 1
ATOM 1306 O O . PRO A 1 167 ? 17.473 -3.988 -22.095 1.00 87.56 167 PRO A O 1
ATOM 1309 N N . ASN A 1 168 ? 16.513 -1.963 -22.258 1.00 82.88 168 ASN A N 1
ATOM 1310 C CA . ASN A 1 168 ? 17.715 -1.323 -22.802 1.00 82.88 168 ASN A CA 1
ATOM 1311 C C . ASN A 1 168 ? 18.890 -1.317 -21.806 1.00 82.88 168 ASN A C 1
ATOM 1313 O O . ASN A 1 168 ? 20.045 -1.412 -22.212 1.00 82.88 168 ASN A O 1
ATOM 1317 N N . THR A 1 169 ? 18.607 -1.230 -20.500 1.00 81.88 169 THR A N 1
ATOM 1318 C CA . THR A 1 169 ? 19.624 -1.252 -19.433 1.00 81.88 169 THR A CA 1
ATOM 1319 C C . THR A 1 169 ? 19.293 -2.317 -18.376 1.00 81.88 169 THR A C 1
ATOM 1321 O O . THR A 1 169 ? 18.714 -1.982 -17.337 1.00 81.88 169 THR A O 1
ATOM 1324 N N . PRO A 1 170 ? 19.606 -3.606 -18.611 1.00 84.69 170 PRO A N 1
ATOM 1325 C CA . PRO A 1 170 ? 19.397 -4.654 -17.618 1.00 84.69 170 PRO A CA 1
ATOM 1326 C C . PRO A 1 170 ? 20.394 -4.504 -16.462 1.00 84.69 170 PRO A C 1
ATOM 1328 O O . PRO A 1 170 ? 21.601 -4.402 -16.675 1.00 84.69 170 PRO A O 1
ATOM 1331 N N . THR A 1 171 ? 19.893 -4.514 -15.229 1.00 82.62 171 THR A N 1
ATOM 1332 C CA . THR A 1 171 ? 20.706 -4.477 -14.007 1.00 82.62 171 THR A CA 1
ATOM 1333 C C . THR A 1 171 ? 20.334 -5.641 -13.094 1.00 82.62 171 THR A C 1
ATOM 1335 O O . THR A 1 171 ? 19.193 -6.104 -13.088 1.00 82.62 171 THR A O 1
ATOM 1338 N N . MET A 1 172 ? 21.307 -6.139 -12.332 1.00 82.81 172 MET A N 1
ATOM 1339 C CA . MET A 1 172 ? 21.126 -7.243 -11.392 1.00 82.81 172 MET A CA 1
ATOM 1340 C C . MET A 1 172 ? 21.860 -6.914 -10.096 1.00 82.81 172 MET A C 1
ATOM 1342 O O . MET A 1 172 ? 23.026 -6.540 -10.141 1.00 82.81 172 MET A O 1
ATOM 1346 N N . ASN A 1 173 ? 21.179 -7.078 -8.961 1.00 82.06 173 ASN A N 1
ATOM 1347 C CA . ASN A 1 173 ? 21.781 -6.929 -7.638 1.00 82.06 173 ASN A CA 1
ATOM 1348 C C . ASN A 1 173 ? 22.188 -8.310 -7.126 1.00 82.06 173 ASN A C 1
ATOM 1350 O O . ASN A 1 173 ? 21.326 -9.183 -6.984 1.00 82.06 173 ASN A O 1
ATOM 1354 N N . ILE A 1 174 ? 23.472 -8.505 -6.829 1.00 81.38 174 ILE A N 1
ATOM 1355 C CA . ILE A 1 174 ? 23.986 -9.782 -6.321 1.00 81.38 174 ILE A CA 1
ATOM 1356 C C . ILE A 1 174 ? 24.275 -9.643 -4.825 1.00 81.38 174 ILE A C 1
ATOM 1358 O O . ILE A 1 174 ? 25.057 -8.789 -4.397 1.00 81.38 174 ILE A O 1
ATOM 1362 N N . TYR A 1 175 ? 23.642 -10.500 -4.023 1.00 81.31 175 TYR A N 1
ATOM 1363 C CA . TYR A 1 175 ? 23.871 -10.589 -2.582 1.00 81.31 175 TYR A CA 1
ATOM 1364 C C . TYR A 1 175 ? 24.887 -11.693 -2.284 1.00 81.31 175 TYR A C 1
ATOM 1366 O O . TYR A 1 175 ? 24.746 -12.821 -2.758 1.00 81.31 175 TYR A O 1
ATOM 1374 N N . LEU A 1 176 ? 25.915 -11.365 -1.506 1.00 83.44 176 LEU A N 1
ATOM 1375 C CA . LEU A 1 176 ? 26.983 -12.288 -1.118 1.00 83.44 176 LEU A CA 1
ATOM 1376 C C . LEU A 1 176 ? 26.881 -12.609 0.377 1.00 83.44 176 LEU A C 1
ATOM 1378 O O . LEU A 1 176 ? 26.418 -11.778 1.159 1.00 83.44 176 LEU A O 1
ATOM 1382 N N . GLU A 1 177 ? 27.340 -13.793 0.786 1.00 78.69 177 GLU A N 1
ATOM 1383 C CA . GLU A 1 177 ? 27.304 -14.207 2.201 1.00 78.69 177 GLU A CA 1
ATOM 1384 C C . GLU A 1 177 ? 28.320 -13.455 3.081 1.00 78.69 177 GLU A C 1
ATOM 1386 O O . GLU A 1 177 ? 28.140 -13.340 4.292 1.00 78.69 177 GLU A O 1
ATOM 1391 N N . GLU A 1 178 ? 29.402 -12.933 2.495 1.00 78.25 178 GLU A N 1
ATOM 1392 C CA . GLU A 1 178 ? 30.445 -12.239 3.252 1.00 78.25 178 GLU A CA 1
ATOM 1393 C C . GLU A 1 178 ? 30.047 -10.791 3.608 1.00 78.25 178 GLU A C 1
ATOM 1395 O O . GLU A 1 178 ? 29.505 -10.027 2.802 1.00 78.25 178 GLU A O 1
ATOM 1400 N N . PHE A 1 179 ? 30.380 -10.381 4.833 1.00 74.38 179 PHE A N 1
ATOM 1401 C CA . PHE A 1 179 ? 30.211 -9.010 5.307 1.00 74.38 179 PHE A CA 1
ATOM 1402 C C . PHE A 1 179 ? 31.491 -8.193 5.085 1.00 74.38 179 PHE A C 1
ATOM 1404 O O . PHE A 1 179 ? 32.612 -8.671 5.257 1.00 74.38 179 PHE A O 1
ATOM 1411 N N . ASN A 1 180 ? 31.327 -6.915 4.751 1.00 74.25 180 ASN A N 1
ATOM 1412 C CA . ASN A 1 180 ? 32.398 -5.926 4.770 1.00 74.25 180 ASN A CA 1
ATOM 1413 C C . ASN A 1 180 ? 33.024 -5.811 6.167 1.00 74.25 180 ASN A C 1
ATOM 1415 O O . ASN A 1 180 ? 32.384 -6.105 7.173 1.00 74.25 180 ASN A O 1
ATOM 1419 N N . SER A 1 181 ? 34.221 -5.221 6.261 1.00 73.06 181 SER A N 1
ATOM 1420 C CA . SER A 1 181 ? 34.905 -4.940 7.541 1.00 73.06 181 SER A CA 1
ATOM 1421 C C . SER A 1 181 ? 34.090 -4.090 8.535 1.00 73.06 181 SER A C 1
ATOM 1423 O O . SER A 1 181 ? 34.462 -3.985 9.696 1.00 73.06 181 SER A O 1
ATOM 1425 N N . LYS A 1 182 ? 32.981 -3.483 8.088 1.00 75.69 182 LYS A N 1
ATOM 1426 C CA . LYS A 1 182 ? 32.015 -2.718 8.895 1.00 75.69 182 LYS A CA 1
ATOM 1427 C C . LYS A 1 182 ? 30.745 -3.515 9.255 1.00 75.69 182 LYS A C 1
ATOM 1429 O O . LYS A 1 182 ? 29.743 -2.907 9.612 1.00 75.69 182 LYS A O 1
ATOM 1434 N N . GLY A 1 183 ? 30.739 -4.837 9.063 1.00 69.12 183 GLY A N 1
ATOM 1435 C CA . GLY A 1 183 ? 29.588 -5.709 9.338 1.00 69.12 183 GLY A CA 1
ATOM 1436 C C . GLY A 1 183 ? 28.397 -5.536 8.385 1.00 69.12 183 GLY A C 1
ATOM 1437 O O . GLY A 1 183 ? 27.313 -6.030 8.666 1.00 69.12 183 GLY A O 1
ATOM 1438 N N . LYS A 1 184 ? 28.563 -4.825 7.259 1.00 73.06 184 LYS A N 1
ATOM 1439 C CA . LYS A 1 184 ? 27.506 -4.639 6.248 1.00 73.06 184 LYS A CA 1
ATOM 1440 C C . LYS A 1 184 ? 27.604 -5.718 5.168 1.00 73.06 184 LYS A C 1
ATOM 1442 O O . LYS A 1 184 ? 28.727 -5.984 4.744 1.00 73.06 184 LYS A O 1
ATOM 1447 N N . PRO A 1 185 ? 26.491 -6.295 4.686 1.00 69.88 185 PRO A N 1
ATOM 1448 C CA . PRO A 1 185 ? 26.539 -7.304 3.631 1.00 69.88 185 PRO A CA 1
ATOM 1449 C C . PRO A 1 185 ? 27.190 -6.722 2.373 1.00 69.88 185 PRO A C 1
ATOM 1451 O O . PRO A 1 185 ? 26.915 -5.574 2.001 1.00 69.88 185 PRO A O 1
ATOM 1454 N N . LEU A 1 186 ? 28.076 -7.490 1.740 1.00 67.88 186 LEU A N 1
ATOM 1455 C CA . LEU A 1 186 ? 28.622 -7.140 0.433 1.00 67.88 186 LEU A CA 1
ATOM 1456 C C . LEU A 1 186 ? 27.504 -7.257 -0.610 1.00 67.88 186 LEU A C 1
ATOM 1458 O O . LEU A 1 186 ? 26.934 -8.326 -0.818 1.00 67.88 186 LEU A O 1
ATOM 1462 N N . ARG A 1 187 ? 27.171 -6.127 -1.234 1.00 64.62 187 ARG A N 1
ATOM 1463 C CA . ARG A 1 187 ? 26.213 -6.027 -2.337 1.00 64.62 187 ARG A CA 1
ATOM 1464 C C . ARG A 1 187 ? 26.960 -5.427 -3.520 1.00 64.62 187 ARG A C 1
ATOM 1466 O O . ARG A 1 187 ? 27.572 -4.369 -3.356 1.00 64.62 187 ARG A O 1
ATOM 1473 N N . THR A 1 188 ? 26.949 -6.122 -4.648 1.00 57.28 188 THR A N 1
ATOM 1474 C CA . THR A 1 188 ? 27.503 -5.654 -5.928 1.00 57.28 188 THR A CA 1
ATOM 1475 C C . THR A 1 188 ? 26.391 -5.479 -6.935 1.00 57.28 188 THR A C 1
ATOM 1477 O O . THR A 1 188 ? 25.492 -6.356 -6.943 1.00 57.28 188 THR A O 1
#